Protein AF-A0A2Z6SPM7-F1 (afdb_monomer_lite)

pLDDT: mean 70.56, std 25.6, range [25.58, 98.12]

Radius of gyration: 32.1 Å; chains: 1; bounding box: 62×67×123 Å

Structure (mmCIF, N/CA/C/O backbone):
data_AF-A0A2Z6SPM7-F1
#
_entry.id   AF-A0A2Z6SPM7-F1
#
loop_
_atom_site.group_PDB
_atom_site.id
_atom_site.type_symbol
_atom_site.label_atom_id
_atom_site.label_alt_id
_atom_site.label_comp_id
_atom_site.label_asym_id
_atom_site.label_entity_id
_atom_site.label_seq_id
_atom_site.pdbx_PDB_ins_code
_atom_site.Cartn_x
_atom_site.Cartn_y
_atom_site.Cartn_z
_atom_site.occupancy
_atom_site.B_iso_or_equiv
_atom_site.auth_seq_id
_atom_site.auth_comp_id
_atom_site.auth_asym_id
_atom_site.auth_atom_id
_atom_site.pdbx_PDB_model_num
ATOM 1 N N . MET A 1 1 ? -11.337 9.779 80.481 1.00 37.75 1 MET A N 1
ATOM 2 C CA . MET A 1 1 ? -10.649 10.487 79.390 1.00 37.75 1 MET A CA 1
ATOM 3 C C . MET A 1 1 ? -11.148 9.855 78.108 1.00 37.75 1 MET A C 1
ATOM 5 O O . MET A 1 1 ? -11.095 8.641 77.975 1.00 37.75 1 MET A O 1
ATOM 9 N N . THR A 1 2 ? -11.833 10.681 77.337 1.00 34.69 2 THR A N 1
ATOM 10 C CA . THR A 1 2 ? -12.657 10.417 76.157 1.00 34.69 2 THR A CA 1
ATOM 11 C C . THR A 1 2 ? -11.793 10.013 74.968 1.00 34.69 2 THR A C 1
ATOM 13 O O . THR A 1 2 ? -10.729 10.598 74.823 1.00 34.69 2 THR A O 1
ATOM 16 N N . GLU A 1 3 ? -12.273 9.121 74.099 1.00 29.94 3 GLU A N 1
ATOM 17 C CA . GLU A 1 3 ? -12.371 9.435 72.667 1.00 29.94 3 GLU A CA 1
ATOM 18 C C . GLU A 1 3 ? -13.229 8.431 71.890 1.00 29.94 3 GLU A C 1
ATOM 20 O O . GLU A 1 3 ? -13.396 7.273 72.261 1.00 29.94 3 GLU A O 1
ATOM 25 N N . ILE A 1 4 ? -13.852 8.981 70.856 1.00 33.28 4 ILE A N 1
ATOM 26 C CA . ILE A 1 4 ? -14.963 8.489 70.049 1.00 33.28 4 ILE A CA 1
ATOM 27 C C . ILE A 1 4 ? -14.382 8.047 68.697 1.00 33.28 4 ILE A C 1
ATOM 29 O O . ILE A 1 4 ? -13.530 8.750 68.166 1.00 33.28 4 ILE A O 1
ATOM 33 N N . SER A 1 5 ? -14.888 6.970 68.089 1.00 29.92 5 SER A N 1
ATOM 34 C CA . SER A 1 5 ? -15.037 6.848 66.619 1.00 29.92 5 SER A CA 1
ATOM 35 C C . SER A 1 5 ? -15.914 5.629 66.314 1.00 29.92 5 SER A C 1
ATOM 37 O O . SER A 1 5 ? -15.586 4.527 66.738 1.00 29.92 5 SER A O 1
ATOM 39 N N . LEU A 1 6 ? -17.163 5.773 65.858 1.00 31.30 6 LEU A N 1
ATOM 40 C CA . LEU A 1 6 ? -17.685 6.283 64.572 1.00 31.30 6 LEU A CA 1
ATOM 41 C C . LEU A 1 6 ? -17.438 5.329 63.390 1.00 31.30 6 LEU A C 1
ATOM 43 O O . LEU A 1 6 ? -16.417 5.354 62.718 1.00 31.30 6 LEU A O 1
ATOM 47 N N . THR A 1 7 ? -18.455 4.484 63.211 1.00 32.12 7 THR A N 1
ATOM 48 C CA . THR A 1 7 ? -19.015 3.895 61.986 1.00 32.12 7 THR A CA 1
ATOM 49 C C . THR A 1 7 ? -18.400 4.334 60.651 1.00 32.12 7 THR A C 1
ATOM 51 O O . THR A 1 7 ? -18.526 5.494 60.255 1.00 32.12 7 THR A O 1
ATOM 54 N N . GLY A 1 8 ? -17.849 3.362 59.917 1.00 29.03 8 GLY A N 1
ATOM 55 C CA . GLY A 1 8 ? -17.552 3.468 58.489 1.00 29.03 8 GLY A CA 1
ATOM 56 C C . GLY A 1 8 ? -18.836 3.505 57.657 1.00 29.03 8 GLY A C 1
ATOM 57 O O . GLY A 1 8 ? -19.782 2.760 57.913 1.00 29.03 8 GLY A O 1
ATOM 58 N N . ARG A 1 9 ? -18.844 4.431 56.701 1.00 31.83 9 ARG A N 1
ATOM 59 C CA . ARG A 1 9 ? -19.941 4.887 55.852 1.00 31.83 9 ARG A CA 1
ATOM 60 C C . ARG A 1 9 ? -19.678 4.447 54.409 1.00 31.83 9 ARG A C 1
ATOM 62 O O . ARG A 1 9 ? -18.552 4.570 53.948 1.00 31.83 9 ARG A O 1
ATOM 69 N N . GLU A 1 10 ? -20.741 3.946 53.783 1.00 32.66 10 GLU A N 1
ATOM 70 C CA . GLU A 1 10 ? -21.101 3.920 52.352 1.00 32.66 10 GLU A CA 1
ATOM 71 C C . GLU A 1 10 ? -19.965 3.958 51.313 1.00 32.66 10 GLU A C 1
ATOM 73 O O . GLU A 1 10 ? -19.329 4.982 51.073 1.00 32.66 10 GLU A O 1
ATOM 78 N N . GLU A 1 11 ? -19.804 2.833 50.612 1.00 33.31 11 GLU A N 1
ATOM 79 C CA . GLU A 1 11 ? -19.122 2.751 49.322 1.00 33.31 11 GLU A CA 1
ATOM 80 C C . GLU A 1 11 ? -19.896 3.591 48.292 1.00 33.31 11 GLU A C 1
ATOM 82 O O . GLU A 1 11 ? -21.025 3.269 47.914 1.00 33.31 11 GLU A O 1
ATOM 87 N N . ASN A 1 12 ? -19.295 4.697 47.848 1.00 32.97 12 ASN A N 1
ATOM 88 C CA . ASN A 1 12 ? -19.839 5.526 46.781 1.00 32.97 12 ASN A CA 1
ATOM 89 C C . ASN A 1 12 ? -19.638 4.822 45.435 1.00 32.97 12 ASN A C 1
ATOM 91 O O . ASN A 1 12 ? -18.564 4.831 44.840 1.00 32.97 12 ASN A O 1
ATOM 95 N N . ASN A 1 13 ? -20.724 4.208 44.987 1.00 35.94 13 ASN A N 1
ATOM 96 C CA . ASN A 1 13 ? -20.980 3.739 43.638 1.00 35.94 13 ASN A CA 1
ATOM 97 C C . ASN A 1 13 ? -20.994 4.925 42.653 1.00 35.94 13 ASN A C 1
ATOM 99 O O . ASN A 1 13 ? -21.967 5.679 42.621 1.00 35.94 13 ASN A O 1
ATOM 103 N N . CYS A 1 14 ? -19.968 5.077 41.812 1.00 35.00 14 CYS A N 1
ATOM 104 C CA . CYS A 1 14 ? -20.033 5.950 40.634 1.00 35.00 14 CYS A CA 1
ATOM 105 C C . CYS A 1 14 ? -20.762 5.237 39.484 1.00 35.00 14 CYS A C 1
ATOM 107 O O . CYS A 1 14 ? -20.212 5.038 38.406 1.00 35.00 14 CYS A O 1
ATOM 109 N N . GLN A 1 15 ? -22.015 4.856 39.725 1.00 37.06 15 GLN A N 1
ATOM 110 C CA . GLN A 1 15 ? -22.995 4.666 38.668 1.00 37.06 15 GLN A CA 1
ATOM 111 C C . GLN A 1 15 ? -23.857 5.922 38.684 1.00 37.06 15 GLN A C 1
ATOM 113 O O . GLN A 1 15 ? -24.848 6.001 39.414 1.00 37.06 15 GLN A O 1
ATOM 118 N N . GLU A 1 16 ? -23.453 6.932 37.916 1.00 37.38 16 GLU A N 1
ATOM 119 C CA . GLU A 1 16 ? -24.307 8.087 37.678 1.00 37.38 16 GLU A CA 1
ATOM 120 C C . GLU A 1 16 ? -25.502 7.599 36.853 1.00 37.38 16 GLU A C 1
ATOM 122 O O . GLU A 1 16 ? -25.447 7.325 35.654 1.00 37.38 16 GLU A O 1
ATOM 127 N N . LYS A 1 17 ? -26.575 7.327 37.585 1.00 39.38 17 LYS A N 1
ATOM 128 C CA . LYS A 1 17 ? -27.850 6.848 37.092 1.00 39.38 17 LYS A CA 1
ATOM 129 C C . LYS A 1 17 ? -28.455 7.985 36.274 1.00 39.38 17 LYS A C 1
ATOM 131 O O . LYS A 1 17 ? -28.952 8.953 36.841 1.00 39.38 17 LYS A O 1
ATOM 136 N N . ILE A 1 18 ? -28.399 7.871 34.947 1.00 47.41 18 ILE A N 1
ATOM 137 C CA . ILE A 1 18 ? -29.173 8.723 34.039 1.00 47.41 18 ILE A CA 1
ATOM 138 C C . ILE A 1 18 ? -30.647 8.416 34.310 1.00 47.41 18 ILE A C 1
ATOM 140 O O . ILE A 1 18 ? -31.221 7.458 33.791 1.00 47.41 18 ILE A O 1
ATOM 144 N N . GLU A 1 19 ? -31.244 9.185 35.212 1.00 43.00 19 GLU A N 1
ATOM 145 C CA . GLU A 1 19 ? -32.675 9.159 35.454 1.00 43.00 19 GLU A CA 1
ATOM 146 C C . GLU A 1 19 ? -33.397 9.892 34.313 1.00 43.00 19 GLU A C 1
ATOM 148 O O . GLU A 1 19 ? -33.051 11.010 33.940 1.00 43.00 19 GLU A O 1
ATOM 153 N N . SER A 1 20 ? -34.437 9.227 33.797 1.00 47.78 20 SER A N 1
ATOM 154 C CA . SER A 1 20 ? -35.404 9.634 32.763 1.00 47.78 20 SER A CA 1
ATOM 155 C C . SER A 1 20 ? -35.035 9.377 31.288 1.00 47.78 20 SER A C 1
ATOM 157 O O . SER A 1 20 ? -34.754 10.268 30.493 1.00 47.78 20 SER A O 1
ATOM 159 N N . GLN A 1 21 ? -35.214 8.120 30.872 1.00 53.00 21 GLN A N 1
ATOM 160 C CA . GLN A 1 21 ? -35.414 7.744 29.462 1.00 53.00 21 GLN A CA 1
ATOM 161 C C . GLN A 1 21 ? -36.627 8.464 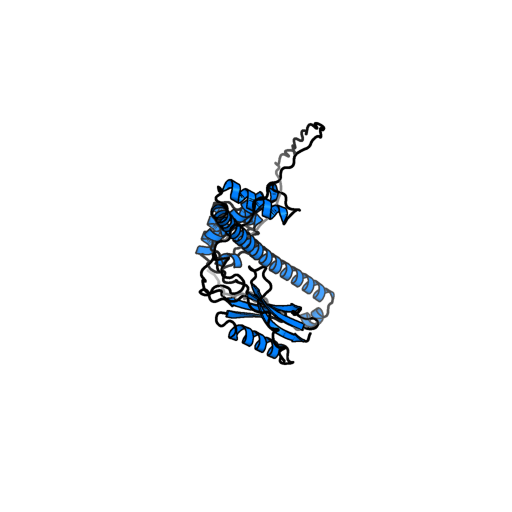28.818 1.00 53.00 21 GLN A C 1
ATOM 163 O O . GLN A 1 21 ? -36.660 8.628 27.602 1.00 53.00 21 GLN A O 1
ATOM 168 N N . ASP A 1 22 ? -37.574 8.955 29.629 1.00 51.28 22 ASP A N 1
ATOM 169 C CA . ASP A 1 22 ? -38.763 9.706 29.188 1.00 51.28 22 ASP A CA 1
ATOM 170 C C . ASP A 1 22 ? -38.451 11.133 28.692 1.00 51.28 22 ASP A C 1
ATOM 172 O O . ASP A 1 22 ? -39.075 11.597 27.741 1.00 51.28 22 ASP A O 1
ATOM 176 N N . GLY A 1 23 ? -37.455 11.827 29.263 1.00 50.59 23 GLY A N 1
ATOM 177 C CA . GLY A 1 23 ? -37.087 13.188 28.832 1.00 50.59 23 GLY A CA 1
ATOM 178 C C . GLY A 1 23 ? -36.276 13.216 27.530 1.00 50.59 23 GLY A C 1
ATOM 179 O O . GLY A 1 23 ? -36.350 14.166 26.749 1.00 50.59 23 GLY A O 1
ATOM 180 N N . LEU A 1 24 ? -35.534 12.138 27.255 1.00 54.50 24 LEU A N 1
ATOM 181 C CA . LEU A 1 24 ? -34.761 11.979 26.022 1.00 54.50 24 LEU A CA 1
ATOM 182 C C . LEU A 1 24 ? -35.662 11.745 24.798 1.00 54.50 24 LEU A C 1
ATOM 184 O O . LEU A 1 24 ? -35.296 12.126 23.687 1.00 54.50 24 LEU A O 1
ATOM 188 N N . ALA A 1 25 ? -36.842 11.148 24.992 1.00 55.00 25 ALA A N 1
ATOM 189 C CA . ALA A 1 25 ? -37.793 10.866 23.921 1.00 55.00 25 ALA A CA 1
ATOM 190 C C . ALA A 1 25 ? -38.443 12.150 23.365 1.00 55.00 25 ALA A C 1
ATOM 192 O O . ALA A 1 25 ? -38.530 12.292 22.143 1.00 55.00 25 ALA A O 1
ATOM 193 N N . GLU A 1 26 ? -38.802 13.118 24.222 1.00 54.09 26 GLU A N 1
ATOM 194 C CA . GLU A 1 26 ? -39.310 14.438 23.793 1.00 54.09 26 GLU A CA 1
ATOM 195 C C . GLU A 1 26 ? -38.226 15.264 23.083 1.00 54.09 26 GLU A C 1
ATOM 197 O O . GLU A 1 26 ? -38.485 15.884 22.048 1.00 54.09 26 GLU A O 1
ATOM 202 N N . LEU A 1 27 ? -36.982 15.201 23.570 1.00 56.38 27 LEU A N 1
ATOM 203 C CA . LEU A 1 27 ? -35.823 15.861 22.960 1.00 56.38 27 LEU A CA 1
ATOM 204 C C . LEU A 1 27 ? -35.375 15.206 21.643 1.00 56.38 27 LEU A C 1
ATOM 206 O O . LEU A 1 27 ? -34.826 15.891 20.781 1.00 56.38 27 LEU A O 1
ATOM 210 N N . SER A 1 28 ? -35.665 13.919 21.428 1.00 58.34 28 SER A N 1
ATOM 211 C CA . SER A 1 28 ? -35.358 13.221 20.170 1.00 58.34 28 SER A CA 1
ATOM 212 C C . SER A 1 28 ? -36.158 13.744 18.969 1.00 58.34 28 SER A C 1
ATOM 214 O O . SER A 1 28 ? -35.761 13.516 17.828 1.00 58.34 28 SER A O 1
ATOM 216 N N . SER A 1 29 ? -37.247 14.488 19.213 1.00 62.69 29 SER A N 1
ATOM 217 C CA . SER A 1 29 ? -38.027 15.189 18.180 1.00 62.69 29 SER A CA 1
ATOM 218 C C . SER A 1 29 ? -37.461 16.567 17.811 1.00 62.69 29 SER A C 1
ATOM 220 O O . SER A 1 29 ? -37.938 17.198 16.871 1.00 62.69 29 SER A O 1
ATOM 222 N N . SER A 1 30 ? -36.447 17.049 18.539 1.00 81.56 30 SER A N 1
ATOM 223 C CA . SER A 1 30 ? -35.812 18.334 18.261 1.00 81.56 30 SER A CA 1
ATOM 224 C C . SER A 1 30 ? -34.931 18.234 17.018 1.00 81.56 30 SER A C 1
ATOM 226 O O . SER A 1 30 ? -33.883 17.584 17.042 1.00 81.56 30 SER A O 1
ATOM 228 N N . ASP A 1 31 ? -35.309 18.953 15.959 1.00 86.50 31 ASP A N 1
ATOM 229 C CA . ASP A 1 31 ? -34.522 19.080 14.723 1.00 86.50 31 ASP A CA 1
ATOM 230 C C . ASP A 1 31 ? -33.065 19.491 15.002 1.00 86.50 31 ASP A C 1
ATOM 232 O O . ASP A 1 31 ? -32.137 19.061 14.315 1.00 86.50 31 ASP A O 1
ATOM 236 N N . VAL A 1 32 ? -32.840 20.298 16.047 1.00 87.75 32 VAL A N 1
ATOM 237 C CA . VAL A 1 32 ? -31.503 20.746 16.461 1.00 87.75 32 VAL A CA 1
ATOM 238 C C . VAL A 1 32 ? -30.681 19.585 17.021 1.00 87.75 32 VAL A C 1
ATOM 240 O O . VAL A 1 32 ? -29.513 19.437 16.656 1.00 87.75 32 VAL A O 1
ATOM 243 N N . LEU A 1 33 ? -31.282 18.745 17.870 1.00 89.69 33 LEU A N 1
ATOM 244 C CA . LEU A 1 33 ? -30.600 17.599 18.474 1.00 89.69 33 LEU A CA 1
ATOM 245 C C . LEU A 1 33 ? -30.350 16.477 17.460 1.00 89.69 33 LEU A C 1
ATOM 247 O O . LEU A 1 33 ? -29.271 15.886 17.446 1.00 89.69 33 LEU A O 1
ATOM 251 N N . GLN A 1 34 ? -31.288 16.244 16.541 1.00 88.81 34 GLN A N 1
ATOM 252 C CA . GLN A 1 34 ? -31.062 15.331 15.419 1.00 88.81 34 GLN A CA 1
ATOM 253 C C . GLN A 1 34 ? -29.942 15.836 14.498 1.00 88.81 34 GLN A C 1
ATOM 255 O O . GLN A 1 34 ? -29.093 15.055 14.063 1.00 88.81 34 GLN A O 1
ATOM 260 N N . ASN A 1 35 ? -29.900 17.144 14.221 1.00 93.12 35 ASN A N 1
ATOM 261 C CA . ASN A 1 35 ? -28.865 17.728 13.377 1.00 93.12 35 ASN A CA 1
ATOM 262 C C . ASN A 1 35 ? -27.468 17.620 14.005 1.00 93.12 35 ASN A C 1
ATOM 264 O O . ASN A 1 35 ? -26.539 17.227 13.303 1.00 93.12 35 ASN A O 1
ATOM 268 N N . ILE A 1 36 ? -27.303 17.926 15.300 1.00 93.81 36 ILE A N 1
ATOM 269 C CA . ILE A 1 36 ? -25.991 17.787 15.956 1.00 93.81 36 ILE A CA 1
ATOM 270 C C . ILE A 1 36 ? -25.553 16.322 16.042 1.00 93.81 36 ILE A C 1
ATOM 272 O O . ILE A 1 36 ? -24.390 16.037 15.767 1.00 93.81 36 ILE A O 1
ATOM 276 N N . ASN A 1 37 ? -26.474 15.389 16.311 1.00 92.25 37 ASN A N 1
ATOM 277 C CA . ASN A 1 37 ? -26.152 13.963 16.318 1.00 92.25 37 ASN A CA 1
ATOM 278 C C . ASN A 1 37 ? -25.668 13.495 14.936 1.00 92.25 37 ASN A C 1
ATOM 280 O O . ASN A 1 37 ? -24.626 12.864 14.816 1.00 92.25 37 ASN A O 1
ATOM 284 N N . ARG A 1 38 ? -26.355 13.903 13.861 1.00 94.94 38 ARG A N 1
ATOM 285 C CA . ARG A 1 38 ? -25.918 13.613 12.486 1.00 94.94 38 ARG A CA 1
ATOM 286 C C . ARG A 1 38 ? -24.535 14.194 12.172 1.00 94.94 38 ARG A C 1
ATOM 288 O O . ARG A 1 38 ? -23.752 13.558 11.475 1.00 94.94 38 ARG A O 1
ATOM 295 N N . LEU A 1 39 ? -24.237 15.407 12.640 1.00 96.31 39 LEU A N 1
ATOM 296 C CA . LEU A 1 39 ? -22.917 16.017 12.443 1.00 96.31 39 LEU A CA 1
ATOM 297 C C . LEU A 1 39 ? -21.819 15.238 13.178 1.00 96.31 39 LEU A C 1
ATOM 299 O O . LEU A 1 39 ? -20.743 15.056 12.612 1.00 96.31 39 LEU A O 1
ATOM 303 N N . TYR A 1 40 ? -22.101 14.755 14.389 1.00 96.25 40 TYR A N 1
ATOM 304 C CA . TYR A 1 40 ? -21.194 13.890 15.140 1.00 96.25 40 TYR A CA 1
ATOM 305 C C . TYR A 1 40 ? -20.944 12.560 14.412 1.00 96.25 40 TYR A C 1
ATOM 307 O O . TYR A 1 40 ? -19.792 12.218 14.157 1.00 96.25 40 TYR A O 1
ATOM 315 N N . GLU A 1 41 ? -21.997 11.876 13.958 1.00 95.44 41 GLU A N 1
ATOM 316 C CA . GLU A 1 41 ? -21.869 10.626 13.190 1.00 95.44 41 GLU A CA 1
ATOM 317 C C . GLU A 1 41 ? -21.057 10.805 11.899 1.00 95.44 41 GLU A C 1
ATOM 319 O O . GLU A 1 41 ? -20.209 9.977 11.555 1.00 95.44 41 GLU A O 1
ATOM 324 N N . ASN A 1 42 ? -21.258 11.923 11.193 1.00 92.88 42 ASN A N 1
ATOM 325 C CA . ASN A 1 42 ? -20.459 12.260 10.016 1.00 92.88 42 ASN A CA 1
ATOM 326 C C . ASN A 1 42 ? -18.974 12.451 10.369 1.00 92.88 42 ASN A C 1
ATOM 328 O O . ASN A 1 42 ? -18.109 12.033 9.598 1.00 92.88 42 ASN A O 1
ATOM 332 N N . ALA A 1 43 ? -18.669 13.063 11.518 1.00 96.81 43 ALA A N 1
ATOM 333 C CA . ALA A 1 43 ? -17.296 13.239 11.985 1.00 96.81 43 ALA A CA 1
ATOM 334 C C . ALA A 1 43 ? -16.637 11.889 12.319 1.00 96.81 43 ALA A C 1
ATOM 336 O O . ALA A 1 43 ? -15.542 11.613 11.828 1.00 96.81 43 ALA A O 1
ATOM 337 N N . CYS A 1 44 ? -17.326 11.013 13.059 1.00 94.19 44 CYS A N 1
ATOM 338 C CA . CYS A 1 44 ? -16.844 9.663 13.371 1.00 94.19 44 CYS A CA 1
ATOM 339 C C . CYS A 1 44 ? -16.664 8.803 12.111 1.00 94.19 44 CYS A C 1
ATOM 341 O O . CYS A 1 44 ? -15.699 8.046 11.984 1.00 94.19 44 CYS A O 1
ATOM 343 N N . THR A 1 45 ? -17.570 8.933 11.140 1.00 92.50 45 THR A N 1
ATOM 344 C CA . THR A 1 45 ? -17.450 8.248 9.847 1.00 92.50 45 THR A CA 1
ATOM 345 C C . THR A 1 45 ? -16.200 8.708 9.101 1.00 92.50 45 THR A C 1
ATOM 347 O O . THR A 1 45 ? -15.404 7.873 8.673 1.00 92.50 45 THR A O 1
ATOM 350 N N . ALA A 1 46 ? -15.978 10.022 9.002 1.00 93.69 46 ALA A N 1
ATOM 351 C CA . ALA A 1 46 ? -14.802 10.581 8.339 1.00 93.69 46 ALA A CA 1
ATOM 352 C C . ALA A 1 46 ? -13.486 10.160 9.020 1.00 93.69 46 ALA A C 1
ATOM 354 O O . ALA A 1 46 ? -12.493 9.892 8.342 1.00 93.69 46 ALA A O 1
ATOM 355 N N . GLU A 1 47 ? -13.468 10.052 10.350 1.00 93.25 47 GLU A N 1
ATOM 356 C CA . GLU A 1 47 ? -12.318 9.537 11.096 1.00 93.25 47 GLU A CA 1
ATOM 357 C C . GLU A 1 47 ? -12.006 8.077 10.732 1.00 93.25 47 GLU A C 1
ATOM 359 O O . GLU A 1 47 ? -10.861 7.740 10.415 1.00 93.25 47 GLU A O 1
ATOM 364 N N . ASN A 1 48 ? -13.026 7.218 10.701 1.00 89.62 48 ASN A N 1
ATOM 365 C CA . ASN A 1 48 ? -12.877 5.818 10.305 1.00 89.62 48 ASN A CA 1
ATOM 366 C C . ASN A 1 48 ? -12.430 5.667 8.844 1.00 89.62 48 ASN A C 1
ATOM 368 O O . ASN A 1 48 ? -11.598 4.813 8.525 1.00 89.62 48 ASN A O 1
ATOM 372 N N . GLU A 1 49 ? -12.953 6.499 7.943 1.00 90.56 49 GLU A N 1
ATOM 373 C CA . GLU A 1 49 ? -12.521 6.536 6.545 1.00 90.56 49 GLU A CA 1
ATOM 374 C C . GLU A 1 49 ? -11.061 6.969 6.417 1.00 90.56 49 GLU A C 1
ATOM 376 O O . GLU A 1 49 ? -10.305 6.346 5.670 1.00 90.56 49 GLU A O 1
ATOM 381 N N . ARG A 1 50 ? -10.628 7.972 7.192 1.00 94.19 50 ARG A N 1
ATOM 382 C CA . ARG A 1 50 ? -9.224 8.394 7.255 1.00 94.19 50 ARG A CA 1
ATOM 383 C C . ARG A 1 50 ? -8.318 7.252 7.721 1.00 94.19 50 ARG A C 1
ATOM 385 O O . ARG A 1 50 ? -7.273 7.033 7.111 1.00 94.19 50 ARG A O 1
ATOM 392 N N . ILE A 1 51 ? -8.708 6.508 8.759 1.00 88.88 51 ILE A N 1
ATOM 393 C CA . ILE A 1 51 ? -7.953 5.339 9.245 1.00 88.88 51 ILE A CA 1
ATOM 394 C C . ILE A 1 51 ? -7.783 4.312 8.119 1.00 88.88 51 ILE A C 1
ATOM 396 O O . ILE A 1 51 ? -6.660 3.928 7.790 1.00 88.88 51 ILE A O 1
ATOM 400 N N . LYS A 1 52 ? -8.885 3.916 7.472 1.00 89.00 52 LYS A N 1
ATOM 401 C CA . LYS A 1 52 ? -8.857 2.957 6.356 1.00 89.00 52 LYS A CA 1
ATOM 402 C C . LYS A 1 52 ? -8.012 3.467 5.187 1.00 89.00 52 LYS A C 1
ATOM 404 O O . LYS A 1 52 ? -7.263 2.695 4.590 1.00 89.00 52 LYS A O 1
ATOM 409 N N . ALA A 1 53 ? -8.097 4.759 4.874 1.00 89.00 53 ALA A N 1
ATOM 410 C CA . ALA A 1 53 ? -7.306 5.385 3.821 1.00 89.00 53 ALA A CA 1
ATOM 411 C C . ALA A 1 53 ? -5.803 5.341 4.132 1.00 89.00 53 ALA A C 1
ATOM 413 O O . ALA A 1 53 ? -5.024 4.972 3.255 1.00 89.00 53 ALA A O 1
ATOM 414 N N . ASN A 1 54 ? -5.396 5.631 5.371 1.00 92.94 54 ASN A N 1
ATOM 415 C CA . ASN A 1 54 ? -4.000 5.522 5.800 1.00 92.94 54 ASN A CA 1
ATOM 416 C C . ASN A 1 54 ? -3.481 4.084 5.661 1.00 92.94 54 ASN A C 1
ATOM 418 O O . ASN A 1 54 ? -2.423 3.857 5.074 1.00 92.94 54 ASN A O 1
ATOM 422 N N . GLN A 1 55 ? -4.246 3.101 6.141 1.00 92.00 55 GLN A N 1
ATOM 423 C CA . GLN A 1 55 ? -3.886 1.682 6.040 1.00 92.00 55 GLN A CA 1
ATOM 424 C C . GLN A 1 55 ? -3.754 1.230 4.581 1.00 92.00 55 GLN A C 1
ATOM 426 O O . GLN A 1 55 ? -2.786 0.557 4.217 1.00 92.00 55 GLN A O 1
ATOM 431 N N . ALA A 1 56 ? -4.698 1.636 3.728 1.00 90.50 56 ALA A N 1
ATOM 432 C CA . ALA A 1 56 ? -4.657 1.356 2.300 1.00 90.50 56 ALA A CA 1
ATOM 433 C C . ALA A 1 56 ? -3.461 2.035 1.616 1.00 90.50 56 ALA A C 1
ATOM 435 O O . ALA A 1 56 ? -2.819 1.417 0.765 1.00 90.50 56 ALA A O 1
ATOM 436 N N . GLU A 1 57 ? -3.134 3.275 1.991 1.00 94.12 57 GLU A N 1
ATOM 437 C CA . GLU A 1 57 ? -1.978 4.005 1.469 1.00 94.12 57 GLU A CA 1
ATOM 438 C C . GLU A 1 57 ? -0.669 3.268 1.798 1.00 94.12 57 GLU A C 1
ATOM 440 O O . GLU A 1 57 ? 0.145 3.027 0.902 1.00 94.12 57 GLU A O 1
ATOM 445 N N . ILE A 1 58 ? -0.488 2.864 3.060 1.00 94.25 58 ILE A N 1
ATOM 446 C CA . ILE A 1 58 ? 0.672 2.091 3.534 1.00 94.25 58 ILE A CA 1
ATOM 447 C C . ILE A 1 58 ? 0.825 0.805 2.716 1.00 94.25 58 ILE A C 1
ATOM 449 O O . ILE A 1 58 ? 1.900 0.534 2.173 1.00 94.25 58 ILE A O 1
ATOM 453 N N . TRP A 1 59 ? -0.270 0.056 2.562 1.00 89.75 59 TRP A N 1
ATOM 454 C CA . TRP A 1 59 ? -0.308 -1.162 1.753 1.00 89.75 59 TRP A CA 1
ATOM 455 C C . TRP A 1 59 ? 0.107 -0.918 0.299 1.00 89.75 59 TRP A C 1
ATOM 457 O O . TRP A 1 59 ? 0.936 -1.650 -0.244 1.00 89.75 59 TRP A O 1
ATOM 467 N N . CYS A 1 60 ? -0.428 0.128 -0.335 1.00 92.44 60 CYS A N 1
ATOM 468 C CA . CYS A 1 60 ? -0.134 0.435 -1.733 1.00 92.44 60 CYS A CA 1
ATOM 469 C C . CYS A 1 60 ? 1.338 0.811 -1.942 1.00 92.44 60 CYS A C 1
ATOM 471 O O . CYS A 1 60 ? 1.953 0.339 -2.898 1.00 92.44 60 CYS A O 1
ATOM 473 N N . TRP A 1 61 ? 1.931 1.620 -1.056 1.00 96.75 61 TRP A N 1
ATOM 474 C CA . TRP A 1 61 ? 3.351 1.976 -1.168 1.00 96.75 61 TRP A CA 1
ATOM 475 C C . TRP A 1 61 ? 4.271 0.778 -0.955 1.00 96.75 61 TRP A C 1
ATOM 477 O O . TRP A 1 61 ? 5.250 0.634 -1.692 1.00 96.75 61 TRP A O 1
ATOM 487 N N . ARG A 1 62 ? 3.934 -0.100 -0.004 1.00 94.88 62 ARG A N 1
ATOM 488 C CA . ARG A 1 62 ? 4.649 -1.360 0.214 1.00 94.88 62 ARG A CA 1
ATOM 489 C C . ARG A 1 62 ? 4.628 -2.233 -1.046 1.00 94.88 62 ARG A C 1
ATOM 491 O O . ARG A 1 62 ? 5.682 -2.633 -1.534 1.00 94.88 62 ARG A O 1
ATOM 498 N N . ASN A 1 63 ? 3.450 -2.491 -1.614 1.00 87.56 63 ASN A N 1
ATOM 499 C CA . ASN A 1 63 ? 3.333 -3.323 -2.817 1.00 87.56 63 ASN A CA 1
ATOM 500 C C . ASN A 1 63 ? 4.017 -2.686 -4.028 1.00 87.56 63 ASN A C 1
ATOM 502 O O . ASN A 1 63 ? 4.693 -3.377 -4.789 1.00 87.56 63 ASN A O 1
ATOM 506 N N . PHE A 1 64 ? 3.910 -1.363 -4.175 1.00 93.69 64 PHE A N 1
ATOM 507 C CA . PHE A 1 64 ? 4.589 -0.633 -5.239 1.00 93.69 64 PHE A CA 1
ATOM 508 C C . PHE A 1 64 ? 6.103 -0.858 -5.216 1.00 93.69 64 PHE A C 1
ATOM 510 O O . PHE A 1 64 ? 6.683 -1.102 -6.271 1.00 93.69 64 PHE A O 1
ATOM 517 N N . ILE A 1 65 ? 6.759 -0.796 -4.050 1.00 95.94 65 ILE A N 1
ATOM 518 C CA . ILE A 1 65 ? 8.220 -0.940 -4.004 1.00 95.94 65 ILE A CA 1
ATOM 519 C C . ILE A 1 65 ? 8.680 -2.373 -4.286 1.00 95.94 65 ILE A C 1
ATOM 521 O O . ILE A 1 65 ? 9.671 -2.555 -4.989 1.00 95.94 65 ILE A O 1
ATOM 525 N N . ILE A 1 66 ? 7.922 -3.374 -3.833 1.00 88.31 66 ILE A N 1
ATOM 526 C CA . ILE A 1 66 ? 8.171 -4.786 -4.156 1.00 88.31 66 ILE A CA 1
ATOM 527 C C . ILE A 1 66 ? 8.033 -5.012 -5.664 1.00 88.31 66 ILE A C 1
ATOM 529 O O . ILE A 1 66 ? 8.932 -5.561 -6.299 1.00 88.31 66 ILE A O 1
ATOM 533 N N . GLY A 1 67 ? 6.927 -4.547 -6.252 1.00 90.19 67 GLY A N 1
ATOM 534 C CA . GLY A 1 67 ? 6.689 -4.649 -7.690 1.00 90.19 67 GLY A CA 1
ATOM 535 C C . GLY A 1 67 ? 7.750 -3.911 -8.507 1.00 90.19 67 GLY A C 1
ATOM 536 O O . GLY A 1 67 ? 8.195 -4.414 -9.538 1.00 90.19 67 GLY A O 1
ATOM 537 N N . LEU A 1 68 ? 8.208 -2.752 -8.025 1.00 92.38 68 LEU A N 1
ATOM 538 C CA . LEU A 1 68 ? 9.275 -1.981 -8.654 1.00 92.38 68 LEU A CA 1
ATOM 539 C C . LEU A 1 68 ? 10.602 -2.747 -8.658 1.00 92.38 68 LEU A C 1
ATOM 541 O O . LEU A 1 68 ? 11.244 -2.813 -9.704 1.00 92.38 68 LEU A O 1
ATOM 545 N N . ASP A 1 69 ? 11.008 -3.316 -7.521 1.00 90.94 69 ASP A N 1
ATOM 546 C CA . ASP A 1 69 ? 12.267 -4.059 -7.407 1.00 90.94 69 ASP A CA 1
ATOM 547 C C . ASP A 1 69 ? 12.234 -5.341 -8.266 1.00 90.94 69 ASP A C 1
ATOM 549 O O . ASP A 1 69 ? 13.151 -5.557 -9.059 1.00 90.94 69 ASP A O 1
ATOM 553 N N . ASN A 1 70 ? 11.123 -6.089 -8.258 1.00 91.12 70 ASN A N 1
ATOM 554 C CA . ASN A 1 70 ? 10.926 -7.238 -9.154 1.00 91.12 70 ASN A CA 1
ATOM 555 C C . ASN A 1 70 ? 10.998 -6.842 -10.638 1.00 91.12 70 ASN A C 1
ATOM 557 O O . ASN A 1 70 ? 11.649 -7.514 -11.438 1.00 91.12 70 ASN A O 1
ATOM 561 N N . SER A 1 71 ? 10.361 -5.727 -11.009 1.00 89.56 71 SER A N 1
ATOM 562 C CA . SER A 1 71 ? 10.387 -5.224 -12.388 1.00 89.56 71 SER A CA 1
ATOM 563 C C . SER A 1 71 ? 11.801 -4.825 -12.814 1.00 89.56 71 SER A C 1
ATOM 565 O O . SER A 1 71 ? 12.189 -5.040 -13.962 1.00 89.56 71 SER A O 1
ATOM 567 N N . ILE A 1 72 ? 12.591 -4.239 -11.904 1.00 89.81 72 ILE A N 1
ATOM 568 C CA . ILE A 1 72 ? 13.993 -3.892 -12.170 1.00 89.81 72 ILE A CA 1
ATOM 569 C C . ILE A 1 72 ? 14.786 -5.156 -12.497 1.00 89.81 72 ILE A C 1
ATOM 571 O O . ILE A 1 72 ? 15.489 -5.167 -13.510 1.00 89.81 72 ILE A O 1
ATOM 575 N N . ASP A 1 73 ? 14.645 -6.206 -11.692 1.00 86.44 73 ASP A N 1
ATOM 576 C CA . ASP A 1 73 ? 15.340 -7.478 -11.903 1.00 86.44 73 ASP A CA 1
ATOM 577 C C . ASP A 1 73 ? 14.907 -8.152 -13.214 1.00 86.44 73 ASP A C 1
ATOM 579 O O . ASP A 1 73 ? 15.746 -8.605 -13.998 1.00 86.44 73 ASP A O 1
ATOM 583 N N . GLU A 1 74 ? 13.608 -8.145 -13.519 1.00 92.56 74 GLU A N 1
ATOM 584 C CA . GLU A 1 74 ? 13.069 -8.693 -14.764 1.00 92.56 74 GLU A CA 1
ATOM 585 C C . GLU A 1 74 ? 13.625 -7.973 -16.001 1.00 92.56 74 GLU A C 1
ATOM 587 O O . GLU A 1 74 ? 14.077 -8.621 -16.949 1.00 92.56 74 GLU A O 1
ATOM 592 N N . ILE A 1 75 ? 13.657 -6.637 -15.986 1.00 89.56 75 ILE A N 1
ATOM 593 C CA . ILE A 1 75 ? 14.228 -5.835 -17.077 1.00 89.56 75 ILE A CA 1
ATOM 594 C C . ILE A 1 75 ? 15.736 -6.060 -17.191 1.00 89.56 75 ILE A C 1
ATOM 596 O O . ILE A 1 75 ? 16.254 -6.159 -18.305 1.00 89.56 75 ILE A O 1
ATOM 600 N N . MET A 1 76 ? 16.457 -6.178 -16.071 1.00 95.19 76 MET A N 1
ATOM 601 C CA . MET A 1 76 ? 17.885 -6.506 -16.095 1.00 95.19 76 MET A CA 1
ATOM 602 C C . MET A 1 76 ? 18.146 -7.827 -16.826 1.00 95.19 76 MET A C 1
ATOM 604 O O . MET A 1 76 ? 19.068 -7.896 -17.641 1.00 95.19 76 MET A O 1
ATOM 608 N N . ILE A 1 77 ? 17.319 -8.848 -16.581 1.00 91.69 77 ILE A N 1
ATOM 609 C CA . ILE A 1 77 ? 17.436 -10.171 -17.206 1.00 91.69 77 ILE A CA 1
ATOM 610 C C . ILE A 1 77 ? 17.027 -10.128 -18.685 1.00 91.69 77 ILE A C 1
ATOM 612 O O . ILE A 1 77 ? 17.798 -10.571 -19.541 1.00 91.69 77 ILE A O 1
ATOM 616 N N . LYS A 1 78 ? 15.837 -9.598 -19.001 1.00 92.00 78 LYS A N 1
ATOM 617 C CA . LYS A 1 78 ? 15.277 -9.600 -20.365 1.00 92.00 78 LYS A CA 1
ATOM 618 C C . LYS A 1 78 ? 16.087 -8.740 -21.328 1.00 92.00 78 LYS A C 1
ATOM 620 O O . LYS A 1 78 ? 16.455 -9.202 -22.406 1.00 92.00 78 LYS A O 1
ATOM 625 N N . GLU A 1 79 ? 16.421 -7.523 -20.910 1.00 92.75 79 GLU A N 1
ATOM 626 C CA . GLU A 1 79 ? 17.119 -6.548 -21.752 1.00 92.75 79 GLU A CA 1
ATOM 627 C C . GLU A 1 79 ? 18.647 -6.667 -21.651 1.00 92.75 79 GLU A C 1
ATOM 629 O O . GLU A 1 79 ? 19.374 -5.987 -22.378 1.00 92.75 79 GLU A O 1
ATOM 634 N N . LYS A 1 80 ? 19.160 -7.524 -20.752 1.00 96.25 80 LYS A N 1
ATOM 635 C CA . LYS A 1 80 ? 20.598 -7.710 -20.484 1.00 96.25 80 LYS A CA 1
ATOM 636 C C . LYS A 1 80 ? 21.304 -6.384 -20.186 1.00 96.25 80 LYS A C 1
ATOM 638 O O . LYS A 1 80 ? 22.383 -6.090 -20.707 1.00 96.25 80 LYS A O 1
ATOM 643 N N . VAL A 1 81 ? 20.678 -5.560 -19.347 1.00 97.44 81 VAL A N 1
ATOM 644 C CA . VAL A 1 81 ? 21.176 -4.234 -18.961 1.00 97.44 81 VAL A CA 1
ATOM 645 C C . VAL A 1 81 ? 21.546 -4.181 -17.482 1.00 97.44 81 VAL A C 1
ATOM 647 O O . VAL A 1 81 ? 21.004 -4.909 -16.658 1.00 97.44 81 VAL A O 1
ATOM 650 N N . GLY A 1 82 ? 22.450 -3.270 -17.118 1.00 96.69 82 GLY A N 1
ATOM 651 C CA . GLY A 1 82 ? 22.771 -3.021 -15.711 1.00 96.69 82 GLY A CA 1
ATOM 652 C C . GLY A 1 82 ? 21.643 -2.301 -14.958 1.00 96.69 82 GLY A C 1
ATOM 653 O O . GLY A 1 82 ? 20.849 -1.566 -15.553 1.00 96.69 82 GLY A O 1
ATOM 654 N N . THR A 1 83 ? 21.642 -2.419 -13.626 1.00 96.69 83 THR A N 1
ATOM 655 C CA . THR A 1 83 ? 20.613 -1.876 -12.713 1.00 96.69 83 THR A CA 1
ATOM 656 C C . THR A 1 83 ? 20.292 -0.402 -12.950 1.00 96.69 83 THR A C 1
ATOM 658 O O . THR A 1 83 ? 19.131 -0.003 -12.923 1.00 96.69 83 THR A O 1
ATOM 661 N N . LYS A 1 84 ? 21.306 0.431 -13.221 1.00 97.69 84 LYS A N 1
ATOM 662 C CA . LYS A 1 84 ? 21.106 1.865 -13.494 1.00 97.69 84 LYS A CA 1
ATOM 663 C C . LYS A 1 84 ? 20.233 2.098 -14.732 1.00 97.69 84 LYS A C 1
ATOM 665 O O . LYS A 1 84 ? 19.384 2.985 -14.713 1.00 97.69 84 LYS A O 1
ATOM 670 N N . LYS A 1 85 ? 20.441 1.312 -15.793 1.00 97.81 85 LYS A N 1
ATOM 671 C CA . LYS A 1 85 ? 19.684 1.425 -17.045 1.00 97.81 85 LYS A CA 1
ATOM 672 C C . LYS A 1 85 ? 18.280 0.837 -16.890 1.00 97.81 85 LYS A C 1
ATOM 674 O O . LYS A 1 85 ? 17.335 1.492 -17.307 1.00 97.81 85 LYS A O 1
ATOM 679 N N . ALA A 1 86 ? 18.137 -0.308 -16.218 1.00 97.94 86 ALA A N 1
ATOM 680 C CA . ALA A 1 86 ? 16.829 -0.892 -15.902 1.00 97.94 86 ALA A CA 1
ATOM 681 C C . ALA A 1 86 ? 15.940 0.073 -15.095 1.00 97.94 86 ALA A C 1
ATOM 683 O O . ALA A 1 86 ? 14.816 0.361 -15.497 1.00 97.94 86 ALA A O 1
ATOM 684 N N . LYS A 1 87 ? 16.482 0.666 -14.020 1.00 97.69 87 LYS A N 1
ATOM 685 C CA . LYS A 1 87 ? 15.793 1.703 -13.232 1.00 97.69 87 LYS A CA 1
ATOM 686 C C . LYS A 1 87 ? 15.362 2.885 -14.096 1.00 97.69 87 LYS A C 1
ATOM 688 O O . LYS A 1 87 ? 14.220 3.312 -14.005 1.00 97.69 87 LYS A O 1
ATOM 693 N N . GLY A 1 88 ? 16.260 3.390 -14.947 1.00 97.56 88 GLY A N 1
ATOM 694 C CA . GLY A 1 88 ? 15.950 4.482 -15.872 1.00 97.56 88 GLY A CA 1
ATOM 695 C C . GLY A 1 88 ? 14.759 4.166 -16.778 1.00 97.56 88 GLY A C 1
ATOM 696 O O . GLY A 1 88 ? 13.824 4.956 -16.826 1.00 97.56 88 GLY A O 1
ATOM 697 N N . LEU A 1 89 ? 14.755 2.985 -17.409 1.00 97.50 89 LEU A N 1
ATOM 698 C CA . LEU A 1 89 ? 13.663 2.541 -18.283 1.00 97.50 89 LEU A CA 1
ATOM 699 C C . LEU A 1 89 ? 12.320 2.488 -17.548 1.00 97.50 89 LEU A C 1
ATOM 701 O O . LEU A 1 89 ? 11.328 3.014 -18.045 1.00 97.50 89 LEU A O 1
ATOM 705 N N . ILE A 1 90 ? 12.290 1.905 -16.349 1.00 97.06 90 ILE A N 1
ATOM 706 C CA . ILE A 1 90 ? 11.054 1.792 -15.565 1.00 97.06 90 ILE A CA 1
ATOM 707 C C . ILE A 1 90 ? 10.580 3.165 -15.085 1.00 97.06 90 ILE A C 1
ATOM 709 O O . ILE A 1 90 ? 9.391 3.466 -15.145 1.00 97.06 90 ILE A O 1
ATOM 713 N N . TYR A 1 91 ? 11.489 4.031 -14.636 1.00 97.88 91 TYR A N 1
ATOM 714 C CA . TYR A 1 91 ? 11.122 5.377 -14.197 1.00 97.88 91 TYR A CA 1
ATOM 715 C C . TYR A 1 91 ? 10.573 6.211 -15.351 1.00 97.88 91 TYR A C 1
ATOM 717 O O . TYR A 1 91 ? 9.571 6.901 -15.174 1.00 97.88 91 TYR A O 1
ATOM 725 N N . ASP A 1 92 ? 11.188 6.125 -16.528 1.00 97.25 92 ASP A N 1
ATOM 726 C CA . ASP A 1 92 ? 10.705 6.808 -17.726 1.00 97.25 92 ASP A CA 1
ATOM 727 C C . ASP A 1 92 ? 9.343 6.251 -18.166 1.00 97.25 92 ASP A C 1
ATOM 729 O O . ASP A 1 92 ? 8.451 7.030 -18.498 1.00 97.25 92 ASP A O 1
ATOM 733 N N . PHE A 1 93 ? 9.130 4.935 -18.059 1.00 96.69 93 PHE A N 1
ATOM 734 C CA . PHE A 1 93 ? 7.831 4.304 -18.300 1.00 96.69 93 PHE A CA 1
ATOM 735 C C . PHE A 1 93 ? 6.747 4.809 -17.334 1.00 96.69 93 PHE A C 1
ATOM 737 O O . PHE A 1 93 ? 5.657 5.177 -17.774 1.00 96.69 93 PHE A O 1
ATOM 744 N N . ILE A 1 94 ? 7.041 4.891 -16.031 1.00 95.75 94 ILE A N 1
ATOM 745 C CA . ILE A 1 94 ? 6.110 5.427 -15.025 1.00 95.75 94 ILE A CA 1
ATOM 746 C C . ILE A 1 94 ? 5.770 6.890 -15.333 1.00 95.75 94 ILE A C 1
ATOM 748 O O . ILE A 1 94 ? 4.599 7.261 -15.298 1.00 95.75 94 ILE A O 1
ATOM 752 N N . LEU A 1 95 ? 6.770 7.721 -15.648 1.00 97.31 95 LEU A N 1
ATOM 753 C CA . LEU A 1 95 ? 6.568 9.141 -15.958 1.00 97.31 95 LEU A CA 1
ATOM 754 C C . LEU A 1 95 ? 5.755 9.342 -17.243 1.00 97.31 95 LEU A C 1
ATOM 756 O O . LEU A 1 95 ? 4.907 10.229 -17.282 1.00 97.31 95 LEU A O 1
ATOM 760 N N . ALA A 1 96 ? 5.957 8.504 -18.262 1.00 96.81 96 ALA A N 1
ATOM 761 C CA . ALA A 1 96 ? 5.186 8.563 -19.503 1.00 96.81 96 ALA A CA 1
ATOM 762 C C . ALA A 1 96 ? 3.682 8.321 -19.275 1.00 96.81 96 ALA A C 1
ATOM 764 O O . ALA A 1 96 ? 2.856 8.958 -19.923 1.00 96.81 96 ALA A O 1
ATOM 765 N N . HIS A 1 97 ? 3.329 7.452 -18.323 1.00 94.94 97 HIS A N 1
ATOM 766 C CA . HIS A 1 97 ? 1.936 7.157 -17.962 1.00 94.94 97 HIS A CA 1
ATOM 767 C C . HIS A 1 97 ? 1.370 8.089 -16.881 1.00 94.94 97 HIS A C 1
ATOM 769 O O . HIS A 1 97 ? 0.180 8.039 -16.588 1.00 94.94 97 HIS A O 1
ATOM 775 N N . ASN A 1 98 ? 2.207 8.938 -16.279 1.00 93.12 98 ASN A N 1
ATOM 776 C CA . ASN A 1 98 ? 1.826 9.869 -15.219 1.00 93.12 98 ASN A CA 1
ATOM 777 C C . ASN A 1 98 ? 2.408 11.259 -15.528 1.00 93.12 98 ASN A C 1
ATOM 779 O O . ASN A 1 98 ? 3.300 11.713 -14.804 1.00 93.12 98 ASN A O 1
ATOM 783 N N . PRO A 1 99 ? 1.932 11.940 -16.591 1.00 91.50 99 PRO A N 1
ATOM 784 C CA . PRO A 1 99 ? 2.580 13.137 -17.136 1.00 91.50 99 PRO A CA 1
ATOM 785 C C . PRO A 1 99 ? 2.640 14.314 -16.150 1.00 91.50 99 PRO A C 1
ATOM 787 O O . PRO A 1 99 ? 3.564 15.125 -16.213 1.00 91.50 99 PRO A O 1
ATOM 790 N N . ASP A 1 100 ? 1.716 14.376 -15.189 1.00 94.88 100 ASP A N 1
ATOM 791 C CA . ASP A 1 100 ? 1.711 15.399 -14.135 1.00 94.88 100 ASP A CA 1
ATOM 792 C C . ASP A 1 100 ? 2.774 15.149 -13.049 1.00 94.88 100 ASP A C 1
ATOM 794 O O . ASP A 1 100 ? 3.111 16.033 -12.254 1.00 94.88 100 ASP A O 1
ATOM 798 N N . THR A 1 101 ? 3.339 13.939 -12.996 1.00 94.69 101 THR A N 1
ATOM 799 C CA . THR A 1 101 ? 4.379 13.582 -12.033 1.00 94.69 101 THR A CA 1
ATOM 800 C C . THR A 1 101 ? 5.744 14.004 -12.556 1.00 94.69 101 THR A C 1
ATOM 802 O O . THR A 1 101 ? 6.233 13.530 -13.575 1.00 94.69 101 THR A O 1
ATOM 805 N N . LYS A 1 102 ? 6.430 14.862 -11.801 1.00 97.06 102 LYS A N 1
ATOM 806 C CA . LYS A 1 102 ? 7.818 15.239 -12.095 1.00 97.06 102 LYS A CA 1
ATOM 807 C C . LYS A 1 102 ? 8.784 14.161 -11.602 1.00 97.06 102 LYS A C 1
ATOM 809 O O . LYS A 1 102 ? 8.571 13.551 -10.554 1.00 97.06 102 LYS A O 1
ATOM 814 N N . ARG A 1 103 ? 9.932 14.014 -12.274 1.00 96.75 103 ARG A N 1
ATOM 815 C CA . ARG A 1 103 ? 10.988 13.052 -11.894 1.00 96.75 103 ARG A CA 1
ATOM 816 C C . ARG A 1 103 ? 11.440 13.184 -10.431 1.00 96.75 103 ARG A C 1
ATOM 818 O O . ARG A 1 103 ? 11.595 12.178 -9.749 1.00 96.75 103 ARG A O 1
ATOM 825 N N . LYS A 1 104 ? 11.598 14.415 -9.924 1.00 97.25 104 LYS A N 1
ATOM 826 C CA . LYS A 1 104 ? 11.933 14.668 -8.507 1.00 97.25 104 LYS A CA 1
ATOM 827 C C . LYS A 1 104 ? 10.878 14.076 -7.563 1.00 97.25 104 LYS A C 1
ATOM 829 O O . LYS A 1 104 ? 11.233 13.419 -6.591 1.00 97.25 104 LYS A O 1
ATOM 834 N N . THR A 1 105 ? 9.601 14.276 -7.876 1.00 97.44 105 THR A N 1
ATOM 835 C CA . THR A 1 105 ? 8.472 13.757 -7.094 1.00 97.44 105 THR A CA 1
ATOM 836 C C . THR A 1 105 ? 8.416 12.233 -7.135 1.00 97.44 105 THR A C 1
ATOM 838 O O . THR A 1 105 ? 8.188 11.611 -6.102 1.00 97.44 105 THR A O 1
ATOM 841 N N . LEU A 1 106 ? 8.689 11.615 -8.290 1.00 97.81 106 LEU A N 1
ATOM 842 C CA . LEU A 1 106 ? 8.796 10.158 -8.396 1.00 97.81 106 LEU A CA 1
ATOM 843 C C . LEU A 1 106 ? 9.885 9.609 -7.464 1.00 97.81 106 LEU A C 1
ATOM 845 O O . LEU A 1 106 ? 9.629 8.677 -6.709 1.00 97.81 106 LEU A O 1
ATOM 849 N N . TYR A 1 107 ? 11.075 10.216 -7.454 1.00 97.31 107 TYR A N 1
ATOM 850 C CA . TYR A 1 107 ? 12.154 9.794 -6.555 1.00 97.31 107 TYR A CA 1
ATOM 851 C C . TYR A 1 107 ? 11.784 9.932 -5.079 1.00 97.31 107 TYR A C 1
ATOM 853 O O . TYR A 1 107 ? 12.062 9.024 -4.299 1.00 97.31 107 TYR A O 1
ATOM 861 N N . GLN A 1 108 ? 11.109 11.019 -4.701 1.00 96.69 108 GLN A N 1
ATOM 862 C CA . GLN A 1 108 ? 10.604 11.197 -3.337 1.00 96.69 108 GLN A CA 1
ATOM 863 C C . GLN A 1 108 ? 9.591 10.106 -2.965 1.00 96.69 108 GLN A C 1
ATOM 865 O O . GLN A 1 108 ? 9.699 9.512 -1.897 1.00 96.69 108 GLN A O 1
ATOM 870 N N . ARG A 1 109 ? 8.654 9.780 -3.865 1.00 97.19 109 ARG A N 1
ATOM 871 C CA . ARG A 1 109 ? 7.666 8.710 -3.652 1.00 97.19 109 ARG A CA 1
ATOM 872 C C . ARG A 1 109 ? 8.314 7.333 -3.525 1.00 97.19 109 ARG A C 1
ATOM 874 O O . ARG A 1 109 ? 7.932 6.585 -2.635 1.00 97.19 109 ARG A O 1
ATOM 881 N N . ILE A 1 110 ? 9.316 7.019 -4.350 1.00 98.06 110 ILE A N 1
ATOM 882 C CA . ILE A 1 110 ? 10.084 5.766 -4.246 1.00 98.06 110 ILE A CA 1
ATOM 883 C C . ILE A 1 110 ? 10.836 5.702 -2.911 1.00 98.06 110 ILE A C 1
ATOM 885 O O . ILE A 1 110 ? 10.821 4.668 -2.252 1.00 98.06 110 ILE A O 1
ATOM 889 N N . SER A 1 111 ? 11.466 6.802 -2.487 1.00 97.25 111 SER A N 1
ATOM 890 C CA . SER A 1 111 ? 12.154 6.870 -1.191 1.00 97.25 111 SER A CA 1
ATOM 891 C C . SER A 1 111 ? 11.189 6.642 -0.025 1.00 97.25 111 SER A C 1
ATOM 893 O O . SER A 1 111 ? 11.482 5.850 0.866 1.00 97.25 111 SER A O 1
ATOM 895 N N . ARG A 1 112 ? 10.019 7.293 -0.054 1.00 97.88 112 ARG A N 1
ATOM 896 C CA . ARG A 1 112 ? 8.950 7.096 0.933 1.00 97.88 112 ARG A CA 1
ATOM 897 C C . ARG A 1 112 ? 8.466 5.648 0.946 1.00 97.88 112 ARG A C 1
ATOM 899 O O . ARG A 1 112 ? 8.354 5.055 2.010 1.00 97.88 112 ARG A O 1
ATOM 906 N N . ALA A 1 113 ? 8.242 5.059 -0.227 1.00 97.94 113 ALA A N 1
ATOM 907 C CA . ALA A 1 113 ? 7.812 3.672 -0.351 1.00 97.94 113 ALA A CA 1
ATOM 908 C C . ALA A 1 113 ? 8.830 2.682 0.238 1.00 97.94 113 ALA A C 1
ATOM 910 O O . ALA A 1 113 ? 8.428 1.740 0.915 1.00 97.94 113 ALA A O 1
ATOM 911 N N . ARG A 1 114 ? 10.141 2.924 0.063 1.00 98.12 114 ARG A N 1
ATOM 912 C CA . ARG A 1 114 ? 11.189 2.125 0.726 1.00 98.12 114 ARG A CA 1
ATOM 913 C C . ARG A 1 114 ? 11.107 2.216 2.248 1.00 98.12 114 ARG A C 1
ATOM 915 O O . ARG A 1 114 ? 11.147 1.182 2.900 1.00 98.12 114 ARG A O 1
ATOM 922 N N . LYS A 1 115 ? 10.918 3.417 2.804 1.00 97.94 115 LYS A N 1
ATOM 923 C CA . LYS A 1 115 ? 10.752 3.605 4.255 1.00 97.94 115 LYS A CA 1
ATOM 924 C C . LYS A 1 115 ? 9.509 2.917 4.808 1.00 97.94 115 LYS A C 1
ATOM 926 O O . LYS A 1 115 ? 9.590 2.255 5.835 1.00 97.94 115 LYS A O 1
ATOM 931 N N . VAL A 1 116 ? 8.388 3.014 4.096 1.00 97.88 116 VAL A N 1
ATOM 932 C CA . VAL A 1 116 ? 7.158 2.297 4.451 1.00 97.88 116 VAL A CA 1
ATOM 933 C C . VAL A 1 116 ? 7.386 0.788 4.442 1.00 97.88 116 VAL A C 1
ATOM 935 O O . VAL A 1 116 ? 7.029 0.119 5.404 1.00 97.88 116 VAL A O 1
ATOM 938 N N . TYR A 1 117 ? 8.019 0.253 3.397 1.00 97.19 117 TYR A N 1
ATOM 939 C CA . TYR A 1 117 ? 8.338 -1.170 3.324 1.00 97.19 117 TYR A CA 1
ATOM 940 C C . TYR A 1 117 ? 9.225 -1.621 4.488 1.00 97.19 117 TYR A C 1
ATOM 942 O O . TYR A 1 117 ? 8.834 -2.527 5.216 1.00 97.19 117 TYR A O 1
ATOM 950 N N . GLU A 1 118 ? 10.349 -0.937 4.728 1.00 96.50 118 GLU A N 1
ATOM 951 C CA . GLU A 1 118 ? 11.255 -1.216 5.853 1.00 96.50 118 GLU A CA 1
ATOM 952 C C . GLU A 1 118 ? 10.517 -1.228 7.198 1.00 96.50 118 GLU A C 1
ATOM 954 O O . GLU A 1 118 ? 10.723 -2.125 8.013 1.00 96.50 118 GLU A O 1
ATOM 959 N N . PHE A 1 119 ? 9.632 -0.256 7.424 1.00 97.00 119 PHE A N 1
ATOM 960 C CA . PHE A 1 119 ? 8.807 -0.194 8.624 1.00 97.00 119 PHE A CA 1
ATOM 961 C C . PHE A 1 119 ? 7.873 -1.405 8.738 1.00 97.00 119 PHE A C 1
ATOM 963 O O . PHE A 1 119 ? 7.880 -2.081 9.764 1.00 97.00 119 PHE A O 1
ATOM 970 N N . THR A 1 120 ? 7.117 -1.724 7.682 1.00 95.25 120 THR A N 1
ATOM 971 C CA . THR A 1 120 ? 6.167 -2.852 7.693 1.00 95.25 120 THR A CA 1
ATOM 972 C C . THR A 1 120 ? 6.842 -4.212 7.865 1.00 95.25 120 THR A C 1
ATOM 974 O O . THR A 1 120 ? 6.250 -5.103 8.465 1.00 95.25 120 THR A O 1
ATOM 977 N N . GLU A 1 121 ? 8.081 -4.371 7.395 1.00 94.06 121 GLU A N 1
ATOM 978 C CA . GLU A 1 121 ? 8.870 -5.587 7.627 1.00 94.06 121 GLU A CA 1
ATOM 979 C C . GLU A 1 121 ? 9.309 -5.709 9.092 1.00 94.06 121 GLU A C 1
ATOM 981 O O . GLU A 1 121 ? 9.341 -6.812 9.631 1.00 94.06 121 GLU A O 1
ATOM 986 N N . LYS A 1 122 ? 9.611 -4.585 9.759 1.00 94.44 122 LYS A N 1
ATOM 987 C CA . LYS A 1 122 ? 9.996 -4.571 11.178 1.00 94.44 122 LYS A CA 1
ATOM 988 C C . LYS A 1 122 ? 8.821 -4.874 12.107 1.00 94.44 122 LYS A C 1
ATOM 990 O O . LYS A 1 122 ? 8.986 -5.641 13.048 1.00 94.44 122 LYS A O 1
ATOM 995 N N . ILE A 1 123 ? 7.655 -4.270 11.867 1.00 93.31 123 ILE A N 1
ATOM 996 C CA . ILE A 1 123 ? 6.481 -4.464 12.739 1.00 93.31 123 ILE A CA 1
ATOM 997 C C . ILE A 1 123 ? 5.682 -5.729 12.397 1.00 93.31 123 ILE A C 1
ATOM 999 O O . ILE A 1 123 ? 4.965 -6.241 13.249 1.00 93.31 123 ILE A O 1
ATOM 1003 N N . GLY A 1 124 ? 5.802 -6.237 11.168 1.00 89.50 124 GLY A N 1
ATOM 1004 C CA . GLY A 1 124 ? 4.963 -7.305 10.631 1.00 89.50 124 GLY A CA 1
ATOM 1005 C C . GLY A 1 124 ? 3.796 -6.765 9.799 1.00 89.50 124 GLY A C 1
ATOM 1006 O O . GLY A 1 124 ? 3.091 -5.829 10.176 1.00 89.50 124 GLY A O 1
ATOM 1007 N N . ILE A 1 125 ? 3.567 -7.377 8.636 1.00 88.25 125 ILE A N 1
ATOM 1008 C CA . ILE A 1 125 ? 2.534 -6.957 7.671 1.00 88.25 125 ILE A CA 1
ATOM 1009 C C . ILE A 1 125 ? 1.129 -7.054 8.279 1.00 88.25 125 ILE A C 1
ATOM 1011 O O . ILE A 1 125 ? 0.273 -6.204 8.030 1.00 88.25 125 ILE A O 1
ATOM 1015 N N . ASP A 1 126 ? 0.890 -8.076 9.103 1.00 85.38 126 ASP A N 1
ATOM 1016 C CA . ASP A 1 126 ? -0.377 -8.298 9.800 1.00 85.38 126 ASP A CA 1
ATOM 1017 C C . ASP A 1 126 ? -0.716 -7.164 10.774 1.00 85.38 126 ASP A C 1
ATOM 1019 O O . ASP A 1 126 ? -1.886 -7.001 11.124 1.00 85.38 126 ASP A O 1
ATOM 1023 N N . LYS A 1 127 ? 0.274 -6.349 11.166 1.00 91.69 127 LYS A N 1
ATOM 1024 C CA . LYS A 1 127 ? 0.086 -5.207 12.063 1.00 91.69 127 LYS A CA 1
ATOM 1025 C C . LYS A 1 127 ? -0.423 -3.949 11.375 1.00 91.69 127 LYS A C 1
ATOM 1027 O O . LYS A 1 127 ? -0.924 -3.061 12.057 1.00 91.69 127 LYS A O 1
ATOM 1032 N N . ILE A 1 128 ? -0.397 -3.872 10.041 1.00 90.00 128 ILE A N 1
ATOM 1033 C CA . ILE A 1 128 ? -0.859 -2.678 9.307 1.00 90.00 128 ILE A CA 1
ATOM 1034 C C . ILE A 1 128 ? -2.321 -2.336 9.645 1.00 90.00 128 ILE A C 1
ATOM 1036 O O . ILE A 1 128 ? -2.661 -1.162 9.770 1.00 90.00 128 ILE A O 1
ATOM 1040 N N . LYS A 1 129 ? -3.176 -3.344 9.875 1.00 90.19 129 LYS A N 1
ATOM 1041 C CA . LYS A 1 129 ? -4.592 -3.148 10.249 1.00 90.19 129 LYS A CA 1
ATOM 1042 C C . LYS A 1 129 ? -4.797 -2.462 11.609 1.00 90.19 129 LYS A C 1
ATOM 1044 O O . LYS A 1 129 ? -5.895 -1.988 11.880 1.00 90.19 129 LYS A O 1
ATOM 1049 N N . TYR A 1 130 ? -3.763 -2.410 12.449 1.00 90.69 130 TYR A N 1
ATOM 1050 C CA . TYR A 1 130 ? -3.785 -1.768 13.767 1.00 90.69 130 TYR A CA 1
ATOM 1051 C C . TYR A 1 130 ? -3.202 -0.346 13.755 1.00 90.69 130 TYR A C 1
ATOM 1053 O O . TYR A 1 130 ? -3.189 0.325 14.786 1.00 90.69 130 TYR A O 1
ATOM 1061 N N . ILE A 1 131 ? -2.741 0.140 12.597 1.00 91.38 131 ILE A N 1
ATOM 1062 C CA . ILE A 1 131 ? -2.251 1.510 12.430 1.00 91.38 131 ILE A CA 1
ATOM 1063 C C . ILE A 1 131 ? -3.445 2.433 12.188 1.00 91.38 131 ILE A C 1
ATOM 1065 O O . ILE A 1 131 ? -4.113 2.330 11.157 1.00 91.38 131 ILE A O 1
ATOM 1069 N N . LYS A 1 132 ? -3.709 3.351 13.122 1.00 90.88 132 LYS A N 1
ATOM 1070 C CA . LYS A 1 132 ? -4.797 4.337 13.005 1.00 90.88 132 LYS A CA 1
ATOM 1071 C C . LYS A 1 132 ? -4.324 5.735 12.621 1.00 90.88 132 LYS A C 1
ATOM 1073 O O . LYS A 1 132 ? -5.020 6.471 11.917 1.00 90.88 132 LYS A O 1
ATOM 1078 N N . THR A 1 133 ? -3.149 6.120 13.085 1.00 89.44 133 THR A N 1
ATOM 1079 C CA . THR A 1 133 ? -2.751 7.531 13.192 1.00 89.44 133 THR A CA 1
ATOM 1080 C C . THR A 1 133 ? -1.698 7.874 12.150 1.00 89.44 133 THR A C 1
ATOM 1082 O O . THR A 1 133 ? -1.820 8.864 11.429 1.00 89.44 133 THR A O 1
ATOM 1085 N N . TYR A 1 134 ? -0.756 6.963 11.933 1.00 93.50 134 TYR A N 1
ATOM 1086 C CA . TYR A 1 134 ? 0.301 7.132 10.951 1.00 93.50 134 TYR A CA 1
ATOM 1087 C C . TYR A 1 134 ? -0.195 7.062 9.503 1.00 93.50 134 TYR A C 1
ATOM 1089 O O . TYR A 1 134 ? -0.843 6.104 9.081 1.00 93.50 134 TYR A O 1
ATOM 1097 N N . SER A 1 135 ? 0.177 8.075 8.720 1.00 94.44 135 SER A N 1
ATOM 1098 C CA . SER A 1 135 ? 0.140 8.037 7.253 1.00 94.44 135 SER A CA 1
ATOM 1099 C C . SER A 1 135 ? 1.454 7.483 6.688 1.00 94.44 135 SER A C 1
ATOM 1101 O O . SER A 1 135 ? 2.458 7.384 7.400 1.00 94.44 135 SER A O 1
ATOM 1103 N N . ALA A 1 136 ? 1.508 7.209 5.381 1.00 95.12 136 ALA A N 1
ATOM 1104 C CA . ALA A 1 136 ? 2.765 6.819 4.735 1.00 95.12 136 ALA A CA 1
ATOM 1105 C C . ALA A 1 136 ? 3.843 7.920 4.795 1.00 95.12 136 ALA A C 1
ATOM 1107 O O . ALA A 1 136 ? 5.036 7.619 4.761 1.00 95.12 136 ALA A O 1
ATOM 1108 N N . ASN A 1 137 ? 3.436 9.194 4.866 1.00 95.00 137 ASN A N 1
ATOM 1109 C CA . ASN A 1 137 ? 4.363 10.309 5.070 1.00 95.00 137 ASN A CA 1
ATOM 1110 C C . ASN A 1 137 ? 4.945 10.281 6.479 1.00 95.00 137 ASN A C 1
ATOM 1112 O O . ASN A 1 137 ? 6.162 10.287 6.622 1.00 95.00 137 ASN A O 1
ATOM 1116 N N . SER A 1 138 ? 4.077 10.171 7.486 1.00 95.62 138 SER A N 1
ATOM 1117 C CA . SER A 1 138 ? 4.471 10.131 8.896 1.00 95.62 138 SER A CA 1
ATOM 1118 C C . SER A 1 138 ? 5.439 8.977 9.162 1.00 95.62 138 SER A C 1
ATOM 1120 O O . SER A 1 138 ? 6.473 9.174 9.786 1.00 95.62 138 SER A O 1
ATOM 1122 N N . ILE A 1 139 ? 5.171 7.791 8.601 1.00 96.44 139 ILE A N 1
ATOM 1123 C CA . ILE A 1 139 ? 6.070 6.629 8.714 1.00 96.44 139 ILE A CA 1
ATOM 1124 C C . ILE A 1 139 ? 7.448 6.915 8.121 1.00 96.44 139 ILE A C 1
ATOM 1126 O O . ILE A 1 139 ? 8.461 6.517 8.687 1.00 96.44 139 ILE A O 1
ATOM 1130 N N . ALA A 1 140 ? 7.510 7.595 6.976 1.00 95.31 140 ALA A N 1
ATOM 1131 C CA . ALA A 1 140 ? 8.783 7.892 6.329 1.00 95.31 140 ALA A CA 1
ATOM 1132 C C . ALA A 1 140 ? 9.629 8.933 7.076 1.00 95.31 140 ALA A C 1
ATOM 1134 O O . ALA A 1 140 ? 10.823 9.043 6.794 1.00 95.31 140 ALA A O 1
ATOM 1135 N N . GLU A 1 141 ? 9.022 9.667 8.007 1.00 96.50 141 GLU A N 1
ATOM 1136 C CA . GLU A 1 141 ? 9.678 10.642 8.879 1.00 96.50 141 GLU A CA 1
ATOM 1137 C C . GLU A 1 141 ? 10.097 10.046 10.232 1.00 96.50 141 GLU A C 1
ATOM 1139 O O . GLU A 1 141 ? 10.863 10.680 10.958 1.00 96.50 141 GLU A O 1
ATOM 1144 N N . LEU A 1 142 ? 9.661 8.823 10.559 1.00 94.75 142 LEU A N 1
ATOM 1145 C CA . LEU A 1 142 ? 10.049 8.150 11.796 1.00 94.75 142 LEU A CA 1
ATOM 1146 C C . LEU A 1 142 ? 11.559 7.892 11.856 1.00 94.75 142 LEU A C 1
ATOM 1148 O O . LEU A 1 142 ? 12.179 7.378 10.919 1.00 94.75 142 LEU A O 1
ATOM 1152 N N . SER A 1 143 ? 12.138 8.195 13.014 1.00 94.25 143 SER A N 1
ATOM 1153 C CA . SER A 1 143 ? 13.499 7.792 13.367 1.00 94.25 143 SER A CA 1
ATOM 1154 C C . SER A 1 143 ? 13.570 6.310 13.744 1.00 94.25 143 SER A C 1
ATOM 1156 O O . SER A 1 143 ? 12.577 5.702 14.144 1.00 94.25 143 SER A O 1
ATOM 1158 N N . ASP A 1 144 ? 14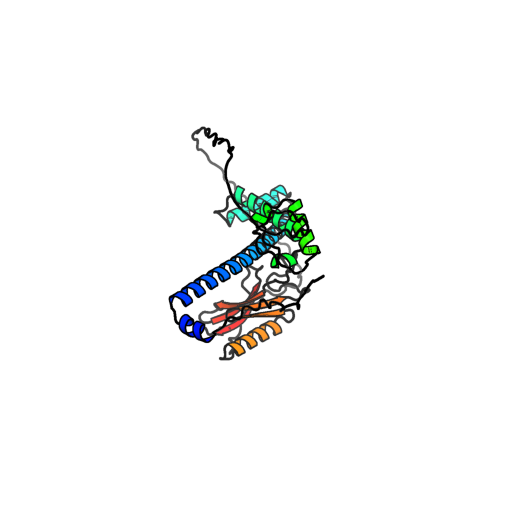.765 5.719 13.671 1.00 93.62 144 ASP A N 1
ATOM 1159 C CA . ASP A 1 144 ? 14.956 4.305 14.017 1.00 93.62 144 ASP A CA 1
ATOM 1160 C C . ASP A 1 144 ? 14.565 3.984 15.469 1.00 93.62 144 ASP A C 1
ATOM 1162 O O . ASP A 1 144 ? 14.030 2.905 15.722 1.00 93.62 144 ASP A O 1
ATOM 1166 N N . SER A 1 145 ? 14.771 4.915 16.409 1.00 94.19 145 SER A N 1
ATOM 1167 C CA . SER A 1 145 ? 14.353 4.742 17.805 1.00 94.19 145 SER A CA 1
ATOM 1168 C C . SER A 1 145 ? 12.833 4.724 17.950 1.00 94.19 145 SER A C 1
ATOM 1170 O O . SER A 1 145 ? 12.311 3.852 18.634 1.00 94.19 145 SER A O 1
ATOM 1172 N N . GLN A 1 146 ? 12.113 5.622 17.267 1.00 94.81 146 GLN A N 1
ATOM 1173 C CA . GLN A 1 146 ? 10.644 5.623 17.269 1.00 94.81 146 GLN A CA 1
ATOM 1174 C C . GLN A 1 146 ? 10.084 4.339 16.651 1.00 94.81 146 GLN A C 1
ATOM 1176 O O . GLN A 1 146 ? 9.144 3.755 17.185 1.00 94.81 146 GLN A O 1
ATOM 1181 N N . ILE A 1 147 ? 10.687 3.863 15.557 1.00 94.25 147 ILE A N 1
ATOM 1182 C CA . ILE A 1 147 ? 10.306 2.584 14.950 1.00 94.25 147 ILE A CA 1
ATOM 1183 C C . ILE A 1 147 ? 10.508 1.441 15.948 1.00 94.25 147 ILE A C 1
ATOM 1185 O O . ILE A 1 147 ? 9.632 0.589 16.064 1.00 94.25 147 ILE A O 1
ATOM 1189 N N . GLN A 1 148 ? 11.624 1.424 16.684 1.00 92.56 148 GLN A N 1
ATOM 1190 C CA . GLN A 1 148 ? 11.869 0.386 17.684 1.00 92.56 148 GLN A CA 1
ATOM 1191 C C . GLN A 1 148 ? 10.829 0.422 18.809 1.00 92.56 148 GLN A C 1
ATOM 1193 O O . GLN A 1 148 ? 10.292 -0.625 19.152 1.00 92.56 148 GLN A O 1
ATOM 1198 N N . THR A 1 149 ? 10.456 1.606 19.300 1.00 94.06 149 THR A N 1
ATOM 1199 C CA . THR A 1 149 ? 9.376 1.750 20.289 1.00 94.06 149 THR A CA 1
ATOM 1200 C C . THR A 1 149 ? 8.061 1.142 19.792 1.00 94.06 149 THR A C 1
ATOM 1202 O O . THR A 1 149 ? 7.376 0.444 20.537 1.00 94.06 149 THR A O 1
ATOM 1205 N N . ILE A 1 150 ? 7.716 1.353 18.517 1.00 93.50 150 ILE A N 1
ATOM 1206 C CA . ILE A 1 150 ? 6.512 0.771 17.903 1.00 93.50 150 ILE A CA 1
ATOM 1207 C C . ILE A 1 150 ? 6.626 -0.761 17.799 1.00 93.50 150 ILE A C 1
ATOM 1209 O O . ILE A 1 150 ? 5.659 -1.476 18.062 1.00 93.50 150 ILE A O 1
ATOM 1213 N N . VAL A 1 151 ? 7.800 -1.282 17.435 1.00 92.75 151 VAL A N 1
ATOM 1214 C CA . VAL A 1 151 ? 8.059 -2.732 17.378 1.00 92.75 151 VAL A CA 1
ATOM 1215 C C . VAL A 1 151 ? 7.919 -3.369 18.763 1.00 92.75 151 VAL A C 1
ATOM 1217 O O . VAL A 1 151 ? 7.260 -4.403 18.907 1.00 92.75 151 VAL A O 1
ATOM 1220 N N . ASP A 1 152 ? 8.488 -2.743 19.791 1.00 93.62 152 ASP A N 1
ATOM 1221 C CA . ASP A 1 152 ? 8.415 -3.221 21.172 1.00 93.62 152 ASP A CA 1
ATOM 1222 C C . ASP A 1 152 ? 6.965 -3.198 21.681 1.00 93.62 152 ASP A C 1
ATOM 1224 O O . ASP A 1 152 ? 6.513 -4.143 22.335 1.00 93.62 152 ASP A O 1
ATOM 1228 N N . TYR A 1 153 ? 6.191 -2.172 21.308 1.00 92.56 153 TYR A N 1
ATOM 1229 C CA . TYR A 1 153 ? 4.764 -2.093 21.615 1.00 92.56 153 TYR A CA 1
ATOM 1230 C C . TYR A 1 153 ? 3.985 -3.286 21.048 1.00 92.56 153 TYR A C 1
ATOM 1232 O O . TYR A 1 153 ? 3.280 -3.962 21.801 1.00 92.56 153 TYR A O 1
ATOM 1240 N N . PHE A 1 154 ? 4.137 -3.584 19.752 1.00 91.62 154 PHE A N 1
ATOM 1241 C CA . PHE A 1 154 ? 3.456 -4.720 19.118 1.00 91.62 154 PHE A CA 1
ATOM 1242 C C . PHE A 1 154 ? 3.947 -6.076 19.632 1.00 91.62 154 PHE A C 1
ATOM 1244 O O . PHE A 1 154 ? 3.196 -7.049 19.607 1.00 91.62 154 PHE A O 1
ATOM 1251 N N . SER A 1 155 ? 5.184 -6.150 20.122 1.00 89.88 155 SER A N 1
ATOM 1252 C CA . SER A 1 155 ? 5.717 -7.366 20.744 1.00 89.88 155 SER A CA 1
ATOM 1253 C C . SER A 1 155 ? 5.025 -7.666 22.076 1.00 89.88 155 SER A C 1
ATOM 1255 O O . SER A 1 155 ? 4.702 -8.819 22.358 1.00 89.88 155 SER A O 1
ATOM 1257 N N . ASN A 1 156 ? 4.742 -6.629 22.868 1.00 88.38 156 ASN A N 1
ATOM 1258 C CA . ASN A 1 156 ? 4.034 -6.756 24.144 1.00 88.38 156 ASN A CA 1
ATOM 1259 C C . ASN A 1 156 ? 2.507 -6.831 23.972 1.00 88.38 156 ASN A C 1
ATOM 1261 O O . ASN A 1 156 ? 1.824 -7.433 24.798 1.00 88.38 156 ASN A O 1
ATOM 1265 N N . ASN A 1 157 ? 1.971 -6.254 22.892 1.00 85.94 157 ASN A N 1
ATOM 1266 C CA . ASN A 1 157 ? 0.537 -6.145 22.631 1.00 85.94 157 ASN A CA 1
ATOM 1267 C C . ASN A 1 157 ? 0.215 -6.535 21.168 1.00 85.94 157 ASN A C 1
ATOM 1269 O O . ASN A 1 157 ? 0.044 -5.683 20.296 1.00 85.94 157 ASN A O 1
ATOM 1273 N N . PRO A 1 158 ? 0.133 -7.839 20.848 1.00 77.75 158 PRO A N 1
ATOM 1274 C CA . PRO A 1 158 ? 0.183 -8.314 19.462 1.00 77.75 158 PRO A CA 1
ATOM 1275 C C . PRO A 1 158 ? -1.040 -7.976 18.602 1.00 77.75 158 PRO A C 1
ATOM 1277 O O . PRO A 1 158 ? -0.933 -8.014 17.377 1.00 77.75 158 PRO A O 1
ATOM 1280 N N . ASN A 1 159 ? -2.194 -7.681 19.202 1.00 81.75 159 ASN A N 1
ATOM 1281 C CA . ASN A 1 159 ? -3.457 -7.451 18.488 1.00 81.75 159 ASN A CA 1
ATOM 1282 C C . ASN A 1 159 ? -4.164 -6.169 18.944 1.00 81.75 159 ASN A C 1
ATOM 1284 O O . ASN A 1 159 ? -5.393 -6.100 18.909 1.00 81.75 159 ASN A O 1
ATOM 1288 N N . THR A 1 160 ? -3.401 -5.187 19.419 1.00 81.31 160 THR A N 1
ATOM 1289 C CA . THR A 1 160 ? -3.941 -3.913 19.893 1.00 81.31 160 THR A CA 1
ATOM 1290 C C . THR A 1 160 ? -3.610 -2.792 18.926 1.00 81.31 160 THR A C 1
ATOM 1292 O O . THR A 1 160 ? -2.634 -2.839 18.178 1.00 81.31 160 THR A O 1
ATOM 1295 N N . GLU A 1 161 ? -4.469 -1.783 18.930 1.00 83.88 161 GLU A N 1
ATOM 1296 C CA . GLU A 1 161 ? -4.288 -0.572 18.145 1.00 83.88 161 GLU A CA 1
ATOM 1297 C C . GLU A 1 161 ? -3.104 0.228 18.678 1.00 83.88 161 GLU A C 1
ATOM 1299 O O . GLU A 1 161 ? -2.920 0.333 19.889 1.00 83.88 161 GLU A O 1
ATOM 1304 N N . LEU A 1 162 ? -2.308 0.797 17.774 1.00 81.44 162 LEU A N 1
ATOM 1305 C CA . LEU A 1 162 ? -1.204 1.662 18.172 1.00 81.44 162 LEU A CA 1
ATOM 1306 C C . LEU A 1 162 ? -1.781 2.960 18.777 1.00 81.44 162 LEU A C 1
ATOM 1308 O O . LEU A 1 162 ? -2.642 3.570 18.133 1.00 81.44 162 LEU A O 1
ATOM 1312 N N . PRO A 1 163 ? -1.357 3.374 19.987 1.00 73.69 163 PRO A N 1
ATOM 1313 C CA . PRO A 1 163 ? -1.865 4.589 20.615 1.00 73.69 163 PRO A CA 1
ATOM 1314 C C . PRO A 1 163 ? -1.489 5.826 19.791 1.00 73.69 163 PRO A C 1
ATOM 1316 O O . PRO A 1 163 ? -0.439 5.849 19.149 1.00 73.69 163 PRO A O 1
ATOM 1319 N N . ASP A 1 164 ? -2.362 6.836 19.803 1.00 62.00 164 ASP A N 1
ATOM 1320 C CA . ASP A 1 164 ? -2.137 8.098 19.097 1.00 62.00 164 ASP A CA 1
ATOM 1321 C C . ASP A 1 164 ? -1.038 8.905 19.793 1.00 62.00 164 ASP A C 1
ATOM 1323 O O . ASP A 1 164 ? -1.092 9.158 20.996 1.00 62.00 164 ASP A O 1
ATOM 1327 N N . ASP A 1 165 ? -0.025 9.296 19.030 1.00 59.91 165 ASP A N 1
ATOM 1328 C CA . ASP A 1 165 ? 1.186 9.992 19.465 1.00 59.91 165 ASP A CA 1
ATOM 1329 C C . ASP A 1 165 ? 0.947 11.484 19.784 1.00 59.91 165 ASP A C 1
ATOM 1331 O O . ASP A 1 165 ? 1.742 12.363 19.452 1.00 59.91 165 ASP A O 1
ATOM 1335 N N . GLN A 1 166 ? -0.132 11.780 20.513 1.00 48.19 166 GLN A N 1
ATOM 1336 C CA . GLN A 1 166 ? -0.345 13.078 21.165 1.00 48.19 166 GLN A CA 1
ATOM 1337 C C . GLN A 1 166 ? 0.458 13.238 22.463 1.00 48.19 166 GLN A C 1
ATOM 1339 O O . GLN A 1 166 ? 0.483 14.330 23.024 1.00 48.19 166 GLN A O 1
ATOM 1344 N N . GLU A 1 167 ? 1.165 12.209 22.930 1.00 38.66 167 GLU A N 1
ATOM 1345 C CA . GLU A 1 167 ? 1.991 12.330 24.126 1.00 38.66 167 GLU A CA 1
ATOM 1346 C C . GLU A 1 167 ? 3.422 11.884 23.843 1.00 38.66 167 GLU A C 1
ATOM 1348 O O . GLU A 1 167 ? 3.860 10.772 24.123 1.00 38.66 167 GLU A O 1
ATOM 1353 N N . GLY A 1 168 ? 4.196 12.832 23.317 1.00 39.19 168 GLY A N 1
ATOM 1354 C CA . GLY A 1 168 ? 5.612 12.921 23.638 1.00 39.19 168 GLY A CA 1
ATOM 1355 C C . GLY A 1 168 ? 5.786 13.207 25.130 1.00 39.19 168 GLY A C 1
ATOM 1356 O O . GLY A 1 168 ? 6.271 14.270 25.495 1.00 39.19 168 GLY A O 1
ATOM 1357 N N . SER A 1 169 ? 5.384 12.276 25.991 1.00 36.06 169 SER A N 1
ATOM 1358 C CA . SER A 1 169 ? 5.867 12.196 27.357 1.00 36.06 169 SER A CA 1
ATOM 1359 C C . SER A 1 169 ? 6.319 10.772 27.599 1.00 36.06 169 SER A C 1
ATOM 1361 O O . SER A 1 169 ? 5.575 9.802 27.505 1.00 36.06 169 SER A O 1
ATOM 1363 N N . ILE A 1 170 ? 7.618 10.706 27.829 1.00 36.75 170 ILE A N 1
ATOM 1364 C CA . ILE A 1 170 ? 8.362 9.653 28.486 1.00 36.75 170 ILE A CA 1
ATOM 1365 C C . ILE A 1 170 ? 7.454 8.847 29.421 1.00 36.75 170 ILE A C 1
ATOM 1367 O O . ILE A 1 170 ? 6.796 9.397 30.301 1.00 36.75 170 ILE A O 1
ATOM 1371 N N . ILE A 1 171 ? 7.476 7.531 29.219 1.00 45.00 171 ILE A N 1
ATOM 1372 C CA . ILE A 1 171 ? 7.104 6.544 30.223 1.00 45.00 171 ILE A CA 1
ATOM 1373 C C . ILE A 1 171 ? 7.908 6.889 31.478 1.00 45.00 171 ILE A C 1
ATOM 1375 O O . ILE A 1 171 ? 9.099 6.595 31.540 1.00 45.00 171 ILE A O 1
ATOM 1379 N N . ASP A 1 172 ? 7.272 7.521 32.454 1.00 31.41 172 ASP A N 1
ATOM 1380 C CA . ASP A 1 172 ? 7.762 7.546 33.819 1.00 31.41 172 ASP A CA 1
ATOM 1381 C C . ASP A 1 172 ? 6.598 7.151 34.724 1.00 31.41 172 ASP A C 1
ATOM 1383 O O . ASP A 1 172 ? 5.623 7.875 34.890 1.00 31.41 172 ASP A O 1
ATOM 1387 N N . SER A 1 173 ? 6.694 5.895 35.152 1.00 41.31 173 SER A N 1
ATOM 1388 C CA . SER A 1 173 ? 6.281 5.308 36.424 1.00 41.31 173 SER A CA 1
ATOM 1389 C C . SER A 1 173 ? 5.210 6.032 37.248 1.00 41.31 173 SER A C 1
ATOM 1391 O O . SER A 1 173 ? 5.337 7.201 37.598 1.00 41.31 173 SER A O 1
ATOM 1393 N N . GLU A 1 174 ? 4.216 5.244 37.661 1.00 44.41 174 GLU A N 1
ATOM 1394 C CA . GLU A 1 174 ? 3.191 5.561 38.656 1.00 44.41 174 GLU A CA 1
ATOM 1395 C C . GLU A 1 174 ? 3.665 6.522 39.760 1.00 44.41 174 GLU A C 1
ATOM 1397 O O . GLU A 1 174 ? 4.599 6.238 40.514 1.00 44.41 174 GLU A O 1
ATOM 1402 N N . GLY A 1 175 ? 2.959 7.645 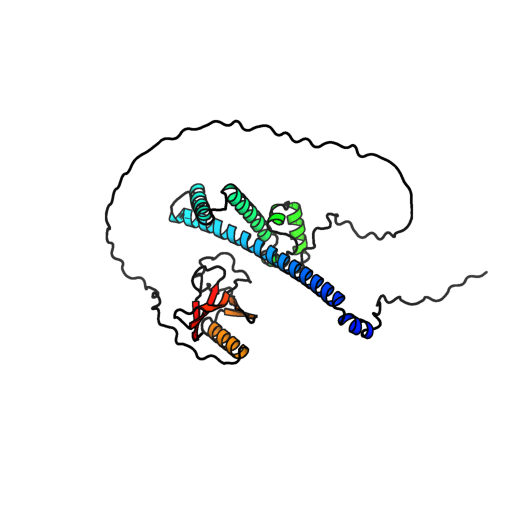39.880 1.00 31.09 175 GLY A N 1
ATOM 1403 C CA . GLY A 1 175 ? 3.100 8.598 40.969 1.00 31.09 175 GLY A CA 1
ATOM 1404 C C . GLY A 1 175 ? 1.804 9.380 41.154 1.00 31.09 175 GLY A C 1
ATOM 1405 O O . GLY A 1 175 ? 1.598 10.410 40.520 1.00 31.09 175 GLY A O 1
ATOM 1406 N N . GLU A 1 176 ? 0.924 8.887 42.028 1.00 37.06 176 GLU A N 1
ATOM 1407 C CA . GLU A 1 176 ? -0.121 9.700 42.657 1.00 37.06 176 GLU A CA 1
ATOM 1408 C C . GLU A 1 176 ? 0.509 10.928 43.323 1.00 37.06 176 GLU A C 1
ATOM 1410 O O . GLU A 1 176 ? 1.239 10.735 44.288 1.00 37.06 176 GLU A O 1
ATOM 1415 N N . ILE A 1 177 ? 0.169 12.154 42.904 1.00 32.72 177 ILE A N 1
ATOM 1416 C CA . ILE A 1 177 ? 0.058 13.337 43.788 1.00 32.72 177 ILE A CA 1
ATOM 1417 C C . ILE A 1 177 ? -0.973 14.297 43.155 1.00 32.72 177 ILE A C 1
ATOM 1419 O O . ILE A 1 177 ? -0.705 14.945 42.150 1.00 32.72 177 ILE A O 1
ATOM 1423 N N . SER A 1 178 ? -2.242 14.219 43.569 1.00 32.47 178 SER A N 1
ATOM 1424 C CA . SER A 1 178 ? -2.920 15.171 44.472 1.00 32.47 178 SER A CA 1
ATOM 1425 C C . SER A 1 178 ? -2.816 16.642 44.048 1.00 32.47 178 SER A C 1
ATOM 1427 O O . SER A 1 178 ? -1.795 17.291 44.263 1.00 32.47 178 SER A O 1
ATOM 1429 N N . GLY A 1 179 ? -3.920 17.194 43.535 1.00 29.72 179 GLY A N 1
ATOM 1430 C CA . GLY A 1 179 ? -4.104 18.639 43.409 1.00 29.72 179 GLY A CA 1
ATOM 1431 C C . GLY A 1 179 ? -4.340 19.301 44.767 1.00 29.72 179 GLY A C 1
ATOM 1432 O O . GLY A 1 179 ? -4.954 18.702 45.646 1.00 29.72 179 GLY A O 1
ATOM 1433 N N . ASP A 1 180 ? -3.823 20.515 44.949 1.00 32.12 180 ASP A N 1
ATOM 1434 C CA . ASP A 1 180 ? -4.611 21.753 45.058 1.00 32.12 180 ASP A CA 1
ATOM 1435 C C . ASP A 1 180 ? -3.691 22.948 45.432 1.00 32.12 180 ASP A C 1
ATOM 1437 O O . ASP A 1 180 ? -2.677 22.785 46.107 1.00 32.12 180 ASP A O 1
ATOM 1441 N N . GLN A 1 181 ? -4.141 24.144 45.035 1.00 36.66 181 GLN A N 1
ATOM 1442 C CA . GLN A 1 181 ? -3.867 25.488 45.583 1.00 36.66 181 GLN A CA 1
ATOM 1443 C C . GLN A 1 181 ? -2.854 26.465 44.927 1.00 36.66 181 GLN A C 1
ATOM 1445 O O . GLN A 1 181 ? -1.646 26.422 45.128 1.00 36.66 181 GLN A O 1
ATOM 1450 N N . THR A 1 182 ? -3.475 27.441 44.236 1.00 29.72 182 THR A N 1
ATOM 1451 C CA . THR A 1 182 ? -3.418 28.919 44.403 1.00 29.72 182 THR A CA 1
ATOM 1452 C C . THR A 1 182 ? -2.167 29.761 44.081 1.00 29.72 182 THR A C 1
ATOM 1454 O O . THR A 1 182 ? -1.159 29.710 44.773 1.00 29.72 182 THR A O 1
ATOM 1457 N N . ASP A 1 183 ? -2.404 30.678 43.129 1.00 33.53 183 ASP A N 1
ATOM 1458 C CA . ASP A 1 183 ? -2.107 32.124 43.062 1.00 33.53 183 ASP A CA 1
ATOM 1459 C C . ASP A 1 183 ? -0.680 32.729 43.008 1.00 33.53 183 ASP A C 1
ATOM 1461 O O . ASP A 1 183 ? 0.161 32.563 43.883 1.00 33.53 183 ASP A O 1
ATOM 1465 N N . ALA A 1 184 ? -0.581 33.651 42.029 1.00 28.47 184 ALA A N 1
ATOM 1466 C CA . ALA A 1 184 ? 0.176 34.915 41.967 1.00 28.47 184 ALA A CA 1
ATOM 1467 C C . ALA A 1 184 ? 1.600 34.969 41.347 1.00 28.47 184 ALA A C 1
ATOM 1469 O O . ALA A 1 184 ? 2.606 34.713 41.992 1.00 28.47 184 ALA A O 1
ATOM 1470 N N . LEU A 1 185 ? 1.605 35.478 40.099 1.00 32.91 185 LEU A N 1
ATOM 1471 C CA . LEU A 1 185 ? 2.415 36.560 39.490 1.00 32.91 185 LEU A CA 1
ATOM 1472 C C . LEU A 1 185 ? 3.965 36.572 39.515 1.00 32.91 185 LEU A C 1
ATOM 1474 O O . LEU A 1 185 ? 4.612 36.556 40.552 1.00 32.91 185 LEU A O 1
ATOM 1478 N N . GLU A 1 186 ? 4.469 36.887 38.308 1.00 28.61 186 GLU A N 1
ATOM 1479 C CA . GLU A 1 186 ? 5.696 37.636 37.953 1.00 28.61 186 GLU A CA 1
ATOM 1480 C C . GLU A 1 186 ? 7.052 36.908 38.014 1.00 28.61 186 GLU A C 1
ATOM 1482 O O . GLU A 1 186 ? 7.653 36.751 39.069 1.00 28.61 186 GLU A O 1
ATOM 1487 N N . ALA A 1 187 ? 7.621 36.606 36.836 1.00 28.83 187 ALA A N 1
ATOM 1488 C CA . ALA A 1 187 ? 8.729 37.403 36.283 1.00 28.83 187 ALA A CA 1
ATOM 1489 C C . ALA A 1 187 ? 9.269 36.827 34.953 1.00 28.83 187 ALA A C 1
ATOM 1491 O O . ALA A 1 187 ? 9.862 35.756 34.890 1.00 28.83 187 ALA A O 1
ATOM 1492 N N . VAL A 1 188 ? 9.060 37.607 33.890 1.00 29.14 188 VAL A N 1
ATOM 1493 C CA . VAL A 1 188 ? 9.991 37.966 32.802 1.00 29.14 188 VAL A CA 1
ATOM 1494 C C . VAL A 1 188 ? 11.184 37.034 32.518 1.00 29.14 188 VAL A C 1
ATOM 1496 O O . VAL A 1 188 ? 12.165 37.027 33.256 1.00 29.14 188 VAL A O 1
ATOM 1499 N N . SER A 1 189 ? 11.201 36.438 31.319 1.00 31.27 189 SER A N 1
ATOM 1500 C CA . SER A 1 189 ? 12.240 36.676 30.291 1.00 31.27 189 SER A CA 1
ATOM 1501 C C . SER A 1 189 ? 12.009 35.781 29.072 1.00 31.27 189 SER A C 1
ATOM 1503 O O . SER A 1 189 ? 12.308 34.591 29.087 1.00 31.27 189 SER A O 1
ATOM 1505 N N . THR A 1 190 ? 11.539 36.347 27.962 1.00 29.62 190 THR A N 1
ATOM 1506 C CA . THR A 1 190 ? 11.769 35.737 26.645 1.00 29.62 190 THR A CA 1
ATOM 1507 C C . THR A 1 190 ? 12.145 36.834 25.670 1.00 29.62 190 THR A C 1
ATOM 1509 O O . THR A 1 190 ? 11.336 37.661 25.254 1.00 29.62 190 THR A O 1
ATOM 1512 N N . THR A 1 191 ? 13.435 36.859 25.366 1.00 29.52 191 THR A N 1
ATOM 1513 C CA . THR A 1 191 ? 14.039 37.660 24.318 1.00 29.52 191 THR A CA 1
ATOM 1514 C C . THR A 1 191 ? 13.529 37.185 22.962 1.00 29.52 191 THR A C 1
ATOM 1516 O O . THR A 1 191 ? 13.627 36.021 22.583 1.00 29.52 191 THR A O 1
ATOM 1519 N N . ARG A 1 192 ? 12.959 38.138 22.232 1.00 34.72 192 ARG A N 1
ATOM 1520 C CA . ARG A 1 192 ? 12.565 38.051 20.830 1.00 34.72 192 ARG A CA 1
ATOM 1521 C C . ARG A 1 192 ? 13.833 37.967 19.977 1.00 34.72 192 ARG A C 1
ATOM 1523 O O . ARG A 1 192 ? 14.637 38.895 20.014 1.00 34.72 192 ARG A O 1
ATOM 1530 N N . ALA A 1 193 ? 14.000 36.894 19.208 1.00 30.53 193 ALA A N 1
ATOM 1531 C CA . ALA A 1 193 ? 14.988 36.832 18.136 1.00 30.53 193 ALA A CA 1
ATOM 1532 C C . ALA A 1 193 ? 14.267 36.651 16.800 1.00 30.53 193 ALA A C 1
ATOM 1534 O O . ALA A 1 193 ? 13.397 35.796 16.638 1.00 30.53 193 ALA A O 1
ATOM 1535 N N . GLU A 1 194 ? 14.586 37.563 15.893 1.00 33.16 194 GLU A N 1
ATOM 1536 C CA . GLU A 1 194 ? 13.881 37.842 14.659 1.00 33.16 194 GLU A CA 1
ATOM 1537 C C . GLU A 1 194 ? 14.171 36.832 13.546 1.00 33.16 194 GLU A C 1
ATOM 1539 O O . GLU A 1 194 ? 15.243 36.240 13.436 1.00 33.16 194 GLU A O 1
ATOM 1544 N N . VAL A 1 195 ? 13.164 36.718 12.683 1.00 33.59 195 VAL A N 1
ATOM 1545 C CA . VAL A 1 195 ? 13.181 36.131 11.347 1.00 33.59 195 VAL A CA 1
ATOM 1546 C C . VAL A 1 195 ? 14.370 36.667 10.545 1.00 33.59 195 VAL A C 1
ATOM 1548 O O . VAL A 1 195 ? 14.530 37.874 10.389 1.00 33.59 195 VAL A O 1
ATOM 1551 N N . SER A 1 196 ? 15.171 35.774 9.968 1.00 32.03 196 SER A N 1
ATOM 1552 C CA . SER A 1 196 ? 16.134 36.125 8.922 1.00 32.03 196 SER A CA 1
ATOM 1553 C C . SER A 1 196 ? 16.084 35.097 7.797 1.00 32.03 196 SER A C 1
ATOM 1555 O O . SER A 1 196 ? 16.609 33.992 7.893 1.00 32.03 196 SER A O 1
ATOM 1557 N N . ILE A 1 197 ? 15.416 35.495 6.717 1.00 43.00 197 ILE A N 1
ATOM 1558 C CA . ILE A 1 197 ? 15.497 34.889 5.388 1.00 43.00 197 ILE A CA 1
ATOM 1559 C C . ILE A 1 197 ? 16.684 35.551 4.678 1.00 43.00 197 ILE A C 1
ATOM 1561 O O . ILE A 1 197 ? 16.756 36.781 4.691 1.00 43.00 197 ILE A O 1
ATOM 1565 N N . PRO A 1 198 ? 17.536 34.812 3.952 1.00 31.61 198 PRO A N 1
ATOM 1566 C CA . PRO A 1 198 ? 18.281 35.396 2.855 1.00 31.61 198 PRO A CA 1
ATOM 1567 C C . PRO A 1 198 ? 17.748 34.864 1.522 1.00 31.61 198 PRO A C 1
ATOM 1569 O O . PRO A 1 198 ? 18.034 33.747 1.095 1.00 31.61 198 PRO A O 1
ATOM 1572 N N . THR A 1 199 ? 16.986 35.724 0.851 1.00 36.94 199 THR A N 1
ATOM 1573 C CA . THR A 1 199 ? 16.777 35.694 -0.598 1.00 36.94 199 THR A CA 1
ATOM 1574 C C . THR A 1 199 ? 18.031 36.244 -1.273 1.00 36.94 199 THR A C 1
ATOM 1576 O O . THR A 1 199 ? 18.498 37.324 -0.911 1.00 36.94 199 THR A O 1
ATOM 1579 N N . SER A 1 200 ? 18.555 35.554 -2.286 1.00 37.91 200 SER A N 1
ATOM 1580 C CA . SER A 1 200 ? 19.451 36.143 -3.291 1.00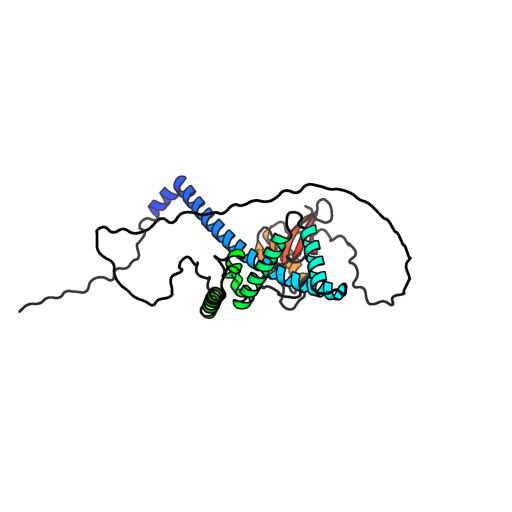 37.91 200 SER A CA 1
ATOM 1581 C C . SER A 1 200 ? 19.468 35.320 -4.593 1.00 37.91 200 SER A C 1
ATOM 1583 O O . SER A 1 200 ? 19.039 34.167 -4.586 1.00 37.91 200 SER A O 1
ATOM 1585 N N . PRO A 1 201 ? 19.843 35.937 -5.732 1.00 34.38 201 PRO A N 1
ATOM 1586 C CA . PRO A 1 201 ? 19.042 35.881 -6.954 1.00 34.38 201 PRO A CA 1
ATOM 1587 C C . PRO A 1 201 ? 19.576 34.939 -8.043 1.00 34.38 201 PRO A C 1
ATOM 1589 O O . PRO A 1 201 ? 20.755 34.605 -8.108 1.00 34.38 201 PRO A O 1
ATOM 1592 N N . ILE A 1 202 ? 18.671 34.577 -8.953 1.00 33.62 202 ILE A N 1
ATOM 1593 C CA . ILE A 1 202 ? 18.936 33.885 -10.220 1.00 33.62 202 ILE A CA 1
ATOM 1594 C C . ILE A 1 202 ? 19.536 34.883 -11.226 1.00 33.62 202 ILE A C 1
ATOM 1596 O O . ILE A 1 202 ? 18.934 35.941 -11.428 1.00 33.62 202 ILE A O 1
ATOM 1600 N N . PRO A 1 203 ? 20.628 34.558 -11.945 1.00 32.16 203 PRO A N 1
ATOM 1601 C CA . PRO A 1 203 ? 20.949 35.226 -13.193 1.00 32.16 203 PRO A CA 1
ATOM 1602 C C . PRO A 1 203 ? 20.240 34.534 -14.365 1.00 32.16 203 PRO A C 1
ATOM 1604 O O . PRO A 1 203 ? 20.407 33.340 -14.613 1.00 32.16 203 PRO A O 1
ATOM 1607 N N . LEU A 1 204 ? 19.455 35.327 -15.095 1.00 27.89 204 LEU A N 1
ATOM 1608 C CA . LEU A 1 204 ? 18.971 35.030 -16.439 1.00 27.89 204 LEU A CA 1
ATOM 1609 C C . LEU A 1 204 ? 20.155 35.051 -17.418 1.00 27.89 204 LEU A C 1
ATOM 1611 O O . LEU A 1 204 ? 20.849 36.063 -17.518 1.00 27.89 204 LEU A O 1
ATOM 1615 N N . THR A 1 205 ? 20.305 34.010 -18.233 1.00 29.70 205 THR A N 1
ATOM 1616 C CA . THR A 1 205 ? 20.943 34.130 -19.550 1.00 29.70 205 THR A CA 1
ATOM 1617 C C . THR A 1 205 ? 20.055 33.519 -20.627 1.00 29.70 205 THR A C 1
ATOM 1619 O O . THR A 1 205 ? 19.485 32.438 -20.493 1.00 29.70 205 THR A O 1
ATOM 1622 N N . HIS A 1 206 ? 19.898 34.311 -21.683 1.00 28.69 206 HIS A N 1
ATOM 1623 C CA . HIS A 1 206 ? 19.055 34.104 -22.846 1.00 28.69 206 HIS A CA 1
ATOM 1624 C C . HIS A 1 206 ? 19.651 33.103 -23.852 1.00 28.69 206 HIS A C 1
ATOM 1626 O O . HIS A 1 206 ? 20.850 33.111 -24.101 1.00 28.69 206 HIS A O 1
ATOM 1632 N N . LEU A 1 207 ? 18.738 32.360 -24.492 1.00 29.66 207 LEU A N 1
ATOM 1633 C CA . LEU A 1 207 ? 18.662 31.997 -25.920 1.00 29.66 207 LEU A CA 1
ATOM 1634 C C . LEU A 1 207 ? 19.927 31.490 -26.644 1.00 29.66 207 LEU A C 1
ATOM 1636 O O . LEU A 1 207 ? 20.849 32.257 -26.905 1.00 29.66 207 LEU A O 1
ATOM 1640 N N . ARG A 1 208 ? 19.812 30.296 -27.252 1.00 25.72 208 ARG A N 1
ATOM 1641 C CA . ARG A 1 208 ? 19.790 30.160 -28.727 1.00 25.72 208 ARG A CA 1
ATOM 1642 C C . ARG A 1 208 ? 19.329 28.772 -29.200 1.00 25.72 208 ARG A C 1
ATOM 1644 O O . ARG A 1 208 ? 19.679 27.751 -28.623 1.00 25.72 208 ARG A O 1
ATOM 1651 N N . LEU A 1 209 ? 18.522 28.811 -30.261 1.00 31.95 209 LEU A N 1
ATOM 1652 C CA . LEU A 1 209 ? 17.997 27.716 -31.081 1.00 31.95 209 LEU A CA 1
ATOM 1653 C C . LEU A 1 209 ? 19.008 27.258 -32.155 1.00 31.95 209 LEU A C 1
ATOM 1655 O O . LEU A 1 209 ? 19.936 28.001 -32.477 1.00 31.95 209 LEU A O 1
ATOM 1659 N N . ASN A 1 210 ? 18.668 26.116 -32.774 1.00 29.48 210 ASN A N 1
ATOM 1660 C CA . ASN A 1 210 ? 19.160 25.484 -34.020 1.00 29.48 210 ASN A CA 1
ATOM 1661 C C . ASN A 1 210 ? 20.220 24.383 -33.815 1.00 29.48 210 ASN A C 1
ATOM 1663 O O . ASN A 1 210 ? 21.171 24.577 -33.074 1.00 29.48 210 ASN A O 1
ATOM 1667 N N . GLY A 1 211 ? 20.160 23.217 -34.467 1.00 25.58 211 GLY A N 1
ATOM 1668 C CA . GLY A 1 211 ? 19.210 22.685 -35.445 1.00 25.58 211 GLY A CA 1
ATOM 1669 C C . GLY A 1 211 ? 19.671 21.316 -35.992 1.00 25.58 211 GLY A C 1
ATOM 1670 O O . GLY A 1 211 ? 20.857 21.019 -35.981 1.00 25.58 211 GLY A O 1
ATOM 1671 N N . ASN A 1 212 ? 18.686 20.547 -36.464 1.00 27.98 212 ASN A N 1
ATOM 1672 C CA . ASN A 1 212 ? 18.624 19.595 -37.590 1.00 27.98 212 ASN A CA 1
ATOM 1673 C C . ASN A 1 212 ? 19.552 18.366 -37.793 1.00 27.98 212 ASN A C 1
ATOM 1675 O O . ASN A 1 212 ? 20.777 18.432 -37.775 1.00 27.98 212 ASN A O 1
ATOM 1679 N N . SER A 1 213 ? 18.853 17.338 -38.315 1.00 29.42 213 SER A N 1
ATOM 1680 C CA . SER A 1 213 ? 19.255 16.177 -39.143 1.00 29.42 213 SER A CA 1
ATOM 1681 C C . SER A 1 213 ? 19.824 14.964 -38.391 1.00 29.42 213 SER A C 1
ATOM 1683 O O . SER A 1 213 ? 20.398 15.119 -37.323 1.00 29.42 213 SER A O 1
ATOM 1685 N N . SER A 1 214 ? 19.656 13.716 -38.835 1.00 36.47 214 SER A N 1
ATOM 1686 C CA . SER A 1 214 ? 19.355 13.177 -40.168 1.00 36.47 214 SER A CA 1
ATOM 1687 C C . SER A 1 214 ? 18.720 11.785 -40.035 1.00 36.47 214 SER A C 1
ATOM 1689 O O . SER A 1 214 ? 18.980 11.085 -39.057 1.00 36.47 214 SER A O 1
ATOM 1691 N N . ASP A 1 215 ? 17.936 11.399 -41.042 1.00 33.66 215 ASP A N 1
ATOM 1692 C CA . ASP A 1 215 ? 17.495 10.032 -41.332 1.00 33.66 215 ASP A CA 1
ATOM 1693 C C . ASP A 1 215 ? 18.673 9.042 -41.375 1.00 33.66 215 ASP A C 1
ATOM 1695 O O . ASP A 1 215 ? 19.748 9.415 -41.849 1.00 33.66 215 ASP A O 1
ATOM 1699 N N . ASP A 1 216 ? 18.444 7.779 -40.985 1.00 30.88 216 ASP A N 1
ATOM 1700 C CA . ASP A 1 216 ? 18.698 6.677 -41.921 1.00 30.88 216 ASP A CA 1
ATOM 1701 C C . ASP A 1 216 ? 17.941 5.385 -41.570 1.00 30.88 216 ASP A C 1
ATOM 1703 O O . ASP A 1 216 ? 17.771 4.993 -40.413 1.00 30.88 216 ASP A O 1
ATOM 1707 N N . SER A 1 217 ? 17.479 4.731 -42.628 1.00 36.03 217 SER A N 1
ATOM 1708 C CA . SER A 1 217 ? 16.677 3.513 -42.652 1.00 36.03 217 SER A CA 1
ATOM 1709 C C . SER A 1 217 ? 17.575 2.308 -42.909 1.00 36.03 217 SER A C 1
ATOM 1711 O O . SER A 1 217 ? 18.432 2.353 -43.786 1.00 36.03 217 SER A O 1
ATOM 1713 N N . SER A 1 218 ? 17.340 1.173 -42.247 1.00 34.56 218 SER A N 1
ATOM 1714 C CA . SER A 1 218 ? 17.607 -0.115 -42.901 1.00 34.56 218 SER A CA 1
ATOM 1715 C C . SER A 1 218 ? 16.735 -1.250 -42.366 1.00 34.56 218 SER A C 1
ATOM 1717 O O . SER A 1 218 ? 16.667 -1.571 -41.184 1.00 34.56 218 SER A O 1
ATOM 1719 N N . ARG A 1 219 ? 16.048 -1.846 -43.336 1.00 33.34 219 ARG A N 1
ATOM 1720 C CA . ARG A 1 219 ? 15.161 -3.004 -43.315 1.00 33.34 219 ARG A CA 1
ATOM 1721 C C . ARG A 1 219 ? 15.986 -4.242 -43.681 1.00 33.34 219 ARG A C 1
ATOM 1723 O O . ARG A 1 219 ? 16.582 -4.245 -44.752 1.00 33.34 219 ARG A O 1
ATOM 1730 N N . ILE A 1 220 ? 15.944 -5.308 -42.877 1.00 34.75 220 ILE A N 1
ATOM 1731 C CA . ILE A 1 220 ? 16.308 -6.678 -43.293 1.00 34.75 220 ILE A CA 1
ATOM 1732 C C . ILE A 1 220 ? 15.244 -7.652 -42.751 1.00 34.75 220 ILE A C 1
ATOM 1734 O O . ILE A 1 220 ? 14.803 -7.523 -41.614 1.00 34.75 220 ILE A O 1
ATOM 1738 N N . GLY A 1 221 ? 14.761 -8.537 -43.633 1.00 32.88 221 GLY A N 1
ATOM 1739 C CA . GLY A 1 221 ? 13.538 -9.344 -43.504 1.00 32.88 221 GLY A CA 1
ATOM 1740 C C . GLY A 1 221 ? 13.618 -10.610 -42.630 1.00 32.88 221 GLY A C 1
ATOM 1741 O O . GLY A 1 221 ? 14.633 -10.859 -41.982 1.00 32.88 221 GLY A O 1
ATOM 1742 N N . PRO A 1 222 ? 12.531 -11.410 -42.601 1.00 32.53 222 PRO A N 1
ATOM 1743 C CA . PRO A 1 222 ? 12.315 -12.449 -41.600 1.00 32.53 222 PRO A CA 1
ATOM 1744 C C . PRO A 1 222 ? 12.961 -13.781 -42.002 1.00 32.53 222 PRO A C 1
ATOM 1746 O O . PRO A 1 222 ? 12.856 -14.214 -43.149 1.00 32.53 222 PRO A O 1
ATOM 1749 N N . VAL A 1 223 ? 13.586 -14.460 -41.039 1.00 30.38 223 VAL A N 1
ATOM 1750 C CA . VAL A 1 223 ? 14.081 -15.835 -41.185 1.00 30.38 223 VAL A CA 1
ATOM 1751 C C . VAL A 1 223 ? 13.150 -16.771 -40.419 1.00 30.38 223 VAL A C 1
ATOM 1753 O O . VAL A 1 223 ? 12.917 -16.599 -39.225 1.00 30.38 223 VAL A O 1
ATOM 1756 N N . ALA A 1 224 ? 12.607 -17.750 -41.139 1.00 33.00 224 ALA A N 1
ATOM 1757 C CA . ALA A 1 224 ? 11.754 -18.810 -40.628 1.00 33.00 224 ALA A CA 1
ATOM 1758 C C . ALA A 1 224 ? 12.570 -19.857 -39.854 1.00 33.00 224 ALA A C 1
ATOM 1760 O O . ALA A 1 224 ? 13.579 -20.352 -40.354 1.00 33.00 224 ALA A O 1
ATOM 1761 N N . VAL A 1 225 ? 12.091 -20.250 -38.672 1.00 28.58 225 VAL A N 1
ATOM 1762 C CA . VAL A 1 225 ? 12.522 -21.466 -37.969 1.00 28.58 225 VAL A CA 1
ATOM 1763 C C . VAL A 1 225 ? 11.271 -22.201 -37.496 1.00 28.58 225 VAL A C 1
ATOM 1765 O O . VAL A 1 225 ? 10.433 -21.641 -36.796 1.00 28.58 225 VAL A O 1
ATOM 1768 N N . SER A 1 226 ? 11.146 -23.450 -37.948 1.00 28.86 226 SER A N 1
ATOM 1769 C CA . SER A 1 226 ? 10.054 -24.371 -37.627 1.00 28.86 226 SER A CA 1
ATOM 1770 C C . SER A 1 226 ? 10.070 -24.762 -36.151 1.00 28.86 226 SER A C 1
ATOM 1772 O O . SER A 1 226 ? 11.096 -25.196 -35.628 1.00 28.86 226 SER A O 1
ATOM 1774 N N . THR A 1 227 ? 8.914 -24.655 -35.505 1.00 28.27 227 THR A N 1
ATOM 1775 C CA . THR A 1 227 ? 8.630 -25.176 -34.169 1.00 28.27 227 THR A CA 1
ATOM 1776 C C . THR A 1 227 ? 8.048 -26.588 -34.268 1.00 28.27 227 THR A C 1
ATOM 1778 O O . THR A 1 227 ? 7.185 -26.861 -35.099 1.00 28.27 227 THR A O 1
ATOM 1781 N N . SER A 1 228 ? 8.517 -27.489 -33.402 1.00 31.80 228 SER A N 1
ATOM 1782 C CA . SER A 1 228 ? 7.812 -28.735 -33.067 1.00 31.80 228 SER A CA 1
ATOM 1783 C C . SER A 1 228 ? 6.953 -28.481 -31.813 1.00 31.80 228 SER A C 1
ATOM 1785 O O . SER A 1 228 ? 7.371 -27.681 -30.971 1.00 31.80 228 SER A O 1
ATOM 1787 N N . PRO A 1 229 ? 5.755 -29.080 -31.675 1.00 34.12 229 PRO A N 1
ATOM 1788 C CA . PRO A 1 229 ? 4.695 -28.531 -30.834 1.00 34.12 229 PRO A CA 1
ATOM 1789 C C . PRO A 1 229 ? 4.821 -28.937 -29.360 1.00 34.12 229 PRO A C 1
ATOM 1791 O O . PRO A 1 229 ? 4.841 -30.116 -29.014 1.00 34.12 229 PRO A O 1
ATOM 1794 N N . VAL A 1 230 ? 4.838 -27.930 -28.488 1.00 35.53 230 VAL A N 1
ATOM 1795 C CA . VAL A 1 230 ? 4.502 -28.042 -27.060 1.00 35.53 230 VAL A CA 1
ATOM 1796 C C . VAL A 1 230 ? 2.981 -27.839 -26.940 1.00 35.53 230 VAL A C 1
ATOM 1798 O O . VAL A 1 230 ? 2.453 -27.009 -27.684 1.00 35.53 230 VAL A O 1
ATOM 1801 N N . PRO A 1 231 ? 2.246 -28.562 -26.068 1.00 32.84 231 PRO A N 1
ATOM 1802 C CA . PRO A 1 231 ? 0.789 -28.461 -25.997 1.00 32.84 231 PRO A CA 1
ATOM 1803 C C . PRO A 1 231 ? 0.361 -27.032 -25.654 1.00 32.84 231 PRO A C 1
ATOM 1805 O O . PRO A 1 231 ? 0.625 -26.537 -24.558 1.00 32.84 231 PRO A O 1
ATOM 1808 N N . GLN A 1 232 ? -0.284 -26.365 -26.607 1.00 30.34 232 GLN A N 1
ATOM 1809 C CA . GLN A 1 232 ? -0.938 -25.087 -26.381 1.00 30.34 232 GLN A CA 1
ATOM 1810 C C . GLN A 1 232 ? -2.154 -25.324 -25.485 1.00 30.34 232 GLN A C 1
ATOM 1812 O O . GLN A 1 232 ? -3.052 -26.094 -25.822 1.00 30.34 232 GLN A O 1
ATOM 1817 N N . ILE A 1 233 ? -2.178 -24.657 -24.334 1.00 33.28 233 ILE A N 1
ATOM 1818 C CA . ILE A 1 233 ? -3.418 -24.412 -23.605 1.00 33.28 233 ILE A CA 1
ATOM 1819 C C . ILE A 1 233 ? -4.210 -23.457 -24.491 1.00 33.28 233 ILE A C 1
ATOM 1821 O O . ILE A 1 233 ? -3.765 -22.345 -24.764 1.00 33.28 233 ILE A O 1
ATOM 1825 N N . ASN A 1 234 ? -5.326 -23.961 -25.004 1.00 33.94 234 ASN A N 1
ATOM 1826 C CA . ASN A 1 234 ? -6.185 -23.298 -25.968 1.00 33.94 234 ASN A CA 1
ATOM 1827 C C . ASN A 1 234 ? -6.466 -21.842 -25.571 1.00 33.94 234 ASN A C 1
ATOM 1829 O O . ASN A 1 234 ? -6.972 -21.571 -24.480 1.00 33.94 234 ASN A O 1
ATOM 1833 N N . GLU A 1 235 ? -6.202 -20.924 -26.501 1.00 38.62 235 GLU A N 1
ATOM 1834 C CA . GLU A 1 235 ? -6.919 -19.657 -26.580 1.00 38.62 235 GLU A CA 1
ATOM 1835 C C . GLU A 1 235 ? -8.419 -19.980 -26.535 1.00 38.62 235 GLU A C 1
ATOM 1837 O O . GLU A 1 235 ? -8.948 -20.717 -27.372 1.00 38.62 235 GLU A O 1
ATOM 1842 N N . SER A 1 236 ? -9.096 -19.520 -25.485 1.00 38.72 236 SER A N 1
ATOM 1843 C CA . SER A 1 236 ? -10.512 -19.803 -25.285 1.00 38.72 236 SER A CA 1
ATOM 1844 C C . SER A 1 236 ? -11.323 -19.114 -26.375 1.00 38.72 236 SER A C 1
ATOM 1846 O O . SER A 1 236 ? -11.519 -17.902 -26.345 1.00 38.72 236 SER A O 1
ATOM 1848 N N . ASN A 1 237 ? -11.842 -19.919 -27.299 1.00 36.09 237 ASN A N 1
ATOM 1849 C CA . ASN A 1 237 ? -12.944 -19.578 -28.185 1.00 36.09 237 ASN A CA 1
ATOM 1850 C C . ASN A 1 237 ? -14.023 -18.805 -27.412 1.00 36.09 237 ASN A C 1
ATOM 1852 O O . ASN A 1 237 ? -14.509 -19.271 -26.377 1.00 36.09 237 ASN A O 1
ATOM 1856 N N . GLN A 1 238 ? -14.404 -17.632 -27.916 1.00 4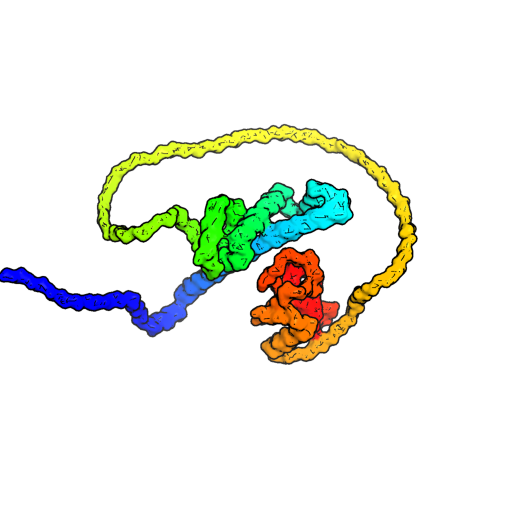2.09 238 GLN A N 1
ATOM 1857 C CA . GLN A 1 238 ? -15.450 -16.786 -27.348 1.00 42.09 238 GLN A CA 1
ATOM 1858 C C . GLN A 1 238 ? -16.828 -17.412 -27.619 1.00 42.09 238 GLN A C 1
ATOM 1860 O O . GLN A 1 238 ? -17.606 -16.962 -28.455 1.00 42.09 238 GLN A O 1
ATOM 1865 N N . SER A 1 239 ? -17.108 -18.529 -26.948 1.00 54.69 239 SER A N 1
ATOM 1866 C CA . SER A 1 239 ? -18.452 -19.090 -26.871 1.00 54.69 239 SER A CA 1
ATOM 1867 C C . SER A 1 239 ? -19.293 -18.182 -25.975 1.00 54.69 239 SER A C 1
ATOM 1869 O O . SER A 1 239 ? -18.924 -17.916 -24.831 1.00 54.69 239 SER A O 1
ATOM 1871 N N . ARG A 1 240 ? -20.397 -17.650 -26.513 1.00 60.44 240 ARG A N 1
ATOM 1872 C CA . ARG A 1 240 ? -21.355 -16.837 -25.754 1.00 60.44 240 ARG A CA 1
ATOM 1873 C C . ARG A 1 240 ? -21.806 -17.631 -24.528 1.00 60.44 240 ARG A C 1
ATOM 1875 O O . ARG A 1 240 ? -22.346 -18.726 -24.687 1.00 60.44 240 ARG A O 1
ATOM 1882 N N . LEU A 1 241 ? -21.611 -17.085 -23.327 1.00 62.41 241 LEU A N 1
ATOM 1883 C CA . LEU A 1 241 ? -22.186 -17.686 -22.126 1.00 62.41 241 LEU A CA 1
ATOM 1884 C C . LEU A 1 241 ? -23.715 -17.726 -22.281 1.00 62.41 241 LEU A C 1
ATOM 1886 O O . LEU A 1 241 ? -24.306 -16.716 -22.674 1.00 62.41 241 LEU A O 1
ATOM 1890 N N . PRO A 1 242 ? -24.375 -18.861 -22.003 1.00 67.81 242 PRO A N 1
ATOM 1891 C CA . PRO A 1 242 ? -25.826 -18.919 -22.046 1.00 67.81 242 PRO A CA 1
ATOM 1892 C C . PRO A 1 242 ? -26.420 -17.931 -21.034 1.00 67.81 242 PRO A C 1
ATOM 1894 O O . PRO A 1 242 ? -25.951 -17.822 -19.898 1.00 67.81 242 PRO A O 1
ATOM 1897 N N . ILE A 1 243 ? -27.465 -17.212 -21.453 1.00 69.12 243 ILE A N 1
ATOM 1898 C CA . ILE A 1 243 ? -28.224 -16.323 -20.568 1.00 69.12 243 ILE A CA 1
ATOM 1899 C C . ILE A 1 243 ? -28.883 -17.193 -19.501 1.00 69.12 243 ILE A C 1
ATOM 1901 O O . ILE A 1 243 ? -29.689 -18.067 -19.822 1.00 69.12 243 ILE A O 1
ATOM 1905 N N . SER A 1 244 ? -28.536 -16.952 -18.243 1.00 77.62 244 SER A N 1
ATOM 1906 C CA . SER A 1 244 ? -29.076 -17.707 -17.115 1.00 77.62 244 SER A CA 1
ATOM 1907 C C . SER A 1 244 ? -30.362 -17.064 -16.605 1.00 77.62 244 SER A C 1
ATOM 1909 O O . SER A 1 244 ? -30.465 -15.840 -16.517 1.00 77.62 244 SER A O 1
ATOM 1911 N N . ILE A 1 245 ? -31.347 -17.893 -16.262 1.00 76.25 245 ILE A N 1
ATOM 1912 C CA . ILE A 1 245 ? -32.538 -17.460 -15.528 1.00 76.25 245 ILE A CA 1
ATOM 1913 C C . ILE A 1 245 ? -32.184 -17.579 -14.048 1.00 76.25 245 ILE A C 1
ATOM 1915 O O . ILE A 1 245 ? -31.916 -18.677 -13.568 1.00 76.25 245 ILE A O 1
ATOM 1919 N N . LEU A 1 246 ? -32.121 -16.445 -13.356 1.00 83.25 246 LEU A N 1
ATOM 1920 C CA . LEU A 1 246 ? -31.814 -16.386 -11.929 1.00 83.25 246 LEU A CA 1
ATOM 1921 C C . LEU A 1 246 ? -33.102 -16.209 -11.112 1.00 83.25 246 LEU A C 1
ATOM 1923 O O . LEU A 1 246 ? -34.084 -15.706 -11.661 1.00 83.25 246 LEU A O 1
ATOM 1927 N N . PRO A 1 247 ? -33.101 -16.581 -9.818 1.00 84.44 247 PRO A N 1
ATOM 1928 C CA . PRO A 1 247 ? -34.198 -16.258 -8.909 1.00 84.44 247 PRO A CA 1
ATOM 1929 C C . PRO A 1 247 ? -34.554 -14.762 -8.943 1.00 84.44 247 PRO A C 1
ATOM 1931 O O . PRO A 1 247 ? -33.676 -13.912 -9.120 1.00 84.44 247 PRO A O 1
ATOM 1934 N N . GLU A 1 248 ? -35.840 -14.443 -8.786 1.00 79.94 248 GLU A N 1
ATOM 1935 C CA . GLU A 1 248 ? -36.331 -13.054 -8.750 1.00 79.94 248 GLU A CA 1
ATOM 1936 C C . GLU A 1 248 ? -36.014 -12.368 -7.419 1.00 79.94 248 GLU A C 1
ATOM 1938 O O . GLU A 1 248 ? -35.750 -11.165 -7.394 1.00 79.94 248 GLU A O 1
ATOM 1943 N N . ASP A 1 249 ? -35.992 -13.138 -6.329 1.00 87.75 249 ASP A N 1
ATOM 1944 C CA . ASP A 1 249 ? -35.611 -12.640 -5.014 1.00 87.75 249 ASP A CA 1
ATOM 1945 C C . ASP A 1 249 ? -34.115 -12.246 -4.983 1.00 87.75 249 ASP A C 1
ATOM 1947 O O . ASP A 1 249 ? -33.263 -13.065 -5.350 1.00 87.75 249 ASP A O 1
ATOM 1951 N N . PRO A 1 250 ? -33.761 -11.012 -4.566 1.00 82.38 250 PRO A N 1
ATOM 1952 C CA . PRO A 1 250 ? -32.381 -10.529 -4.596 1.00 82.38 250 PRO A CA 1
ATOM 1953 C C . PRO A 1 250 ? -31.400 -11.322 -3.727 1.00 82.38 250 PRO A C 1
ATOM 1955 O O . PRO A 1 250 ? -30.238 -11.465 -4.116 1.00 82.38 250 PRO A O 1
ATOM 1958 N N . GLU A 1 251 ? -31.828 -11.829 -2.569 1.00 83.50 251 GLU A N 1
ATOM 1959 C CA . GLU A 1 251 ? -30.954 -12.585 -1.667 1.00 83.50 251 GLU A CA 1
ATOM 1960 C C . GLU A 1 251 ? -30.716 -13.998 -2.190 1.00 83.50 251 GLU A C 1
ATOM 1962 O O . GLU A 1 251 ? -29.569 -14.445 -2.262 1.00 83.50 251 GLU A O 1
ATOM 1967 N N . GLU A 1 252 ? -31.771 -14.680 -2.634 1.00 86.75 252 GLU A N 1
ATOM 1968 C CA . GLU A 1 252 ? -31.658 -16.008 -3.242 1.00 86.75 252 GLU A CA 1
ATOM 1969 C C . GLU A 1 252 ? -30.878 -15.959 -4.558 1.00 86.75 252 GLU A C 1
ATOM 1971 O O . GLU A 1 252 ? -30.045 -16.826 -4.833 1.00 86.75 252 GLU A O 1
ATOM 1976 N N . LYS A 1 253 ? -31.054 -14.892 -5.345 1.00 86.06 253 LYS A N 1
ATOM 1977 C CA . LYS A 1 253 ? -30.238 -14.619 -6.530 1.00 86.06 253 LYS A CA 1
ATOM 1978 C C . LYS A 1 253 ? -28.760 -14.492 -6.176 1.00 86.06 253 LYS A C 1
ATOM 1980 O O . LYS A 1 253 ? -27.927 -15.091 -6.854 1.00 86.06 253 LYS A O 1
ATOM 1985 N N . ARG A 1 254 ? -28.427 -13.735 -5.127 1.00 87.19 254 ARG A N 1
ATOM 1986 C CA . ARG A 1 254 ? -27.043 -13.544 -4.666 1.00 87.19 254 ARG A CA 1
ATOM 1987 C C . ARG A 1 254 ? -26.428 -14.859 -4.191 1.00 87.19 254 ARG A C 1
ATOM 1989 O O . ARG A 1 254 ? -25.371 -15.238 -4.689 1.00 87.19 254 ARG A O 1
ATOM 1996 N N . LYS A 1 255 ? -27.124 -15.606 -3.325 1.00 89.00 255 LYS A N 1
ATOM 1997 C CA . LYS A 1 255 ? -26.691 -16.936 -2.859 1.00 89.00 255 LYS A CA 1
ATOM 1998 C C . LYS A 1 255 ? -26.446 -17.893 -4.022 1.00 89.00 255 LYS A C 1
ATOM 2000 O O . LYS A 1 255 ? -25.445 -18.605 -4.027 1.00 89.00 255 LYS A O 1
ATOM 2005 N N . HIS A 1 256 ? -27.320 -17.881 -5.029 1.00 89.44 256 HIS A N 1
ATOM 2006 C CA . HIS A 1 256 ? -27.159 -18.708 -6.221 1.00 89.44 256 HIS A CA 1
ATOM 2007 C C . HIS A 1 256 ? -25.892 -18.344 -7.010 1.00 89.44 256 HIS A C 1
ATOM 2009 O O . HIS A 1 256 ? -25.135 -19.229 -7.397 1.00 89.44 256 HIS A O 1
ATOM 2015 N N . ILE A 1 257 ? -25.619 -17.050 -7.213 1.00 89.56 257 ILE A N 1
ATOM 2016 C CA . ILE A 1 257 ? -24.410 -16.583 -7.913 1.00 89.56 257 ILE A CA 1
ATOM 2017 C C . ILE A 1 257 ? -23.144 -16.953 -7.138 1.00 89.56 257 ILE A C 1
ATOM 2019 O O . ILE A 1 257 ? -22.198 -17.459 -7.737 1.00 89.56 257 ILE A O 1
ATOM 2023 N N . ILE A 1 258 ? -23.135 -16.743 -5.819 1.00 89.00 258 ILE A N 1
ATOM 2024 C CA . ILE A 1 258 ? -22.032 -17.160 -4.945 1.00 89.00 258 ILE A CA 1
ATOM 2025 C C . ILE A 1 258 ? -21.806 -18.671 -5.083 1.00 89.00 258 ILE A C 1
ATOM 2027 O O . ILE A 1 258 ? -20.673 -19.105 -5.267 1.00 89.00 258 ILE A O 1
ATOM 2031 N N . GLY A 1 259 ? -22.878 -19.469 -5.091 1.00 88.50 259 GLY A N 1
ATOM 2032 C CA . GLY A 1 259 ? -22.809 -20.908 -5.349 1.00 88.50 259 GLY A CA 1
ATOM 2033 C C . GLY A 1 259 ? -22.126 -21.241 -6.679 1.00 88.50 259 GLY A C 1
ATOM 2034 O O . GLY A 1 259 ? -21.202 -22.049 -6.698 1.00 88.50 259 GLY A O 1
ATOM 2035 N N . LEU A 1 260 ? -22.501 -20.561 -7.769 1.00 90.69 260 LEU A N 1
ATOM 2036 C CA . LEU A 1 260 ? -21.867 -20.732 -9.086 1.00 90.69 260 LEU A CA 1
ATOM 2037 C C . LEU A 1 260 ? -20.377 -20.361 -9.078 1.00 90.69 260 LEU A C 1
ATOM 2039 O O . LEU A 1 260 ? -19.573 -21.011 -9.748 1.00 90.69 260 LEU A O 1
ATOM 2043 N N . VAL A 1 261 ? -19.994 -19.314 -8.338 1.00 89.44 261 VAL A N 1
ATOM 2044 C CA . VAL A 1 261 ? -18.586 -18.930 -8.165 1.00 89.44 261 VAL A CA 1
ATOM 2045 C C . VAL A 1 261 ? -17.815 -20.050 -7.477 1.00 89.44 261 VAL A C 1
ATOM 2047 O O . VAL A 1 261 ? -16.789 -20.476 -7.999 1.00 89.44 261 VAL A O 1
ATOM 2050 N N . LEU A 1 262 ? -18.309 -20.540 -6.342 1.00 89.62 262 LEU A N 1
ATOM 2051 C CA . LEU A 1 262 ? -17.623 -21.559 -5.546 1.00 89.62 262 LEU A CA 1
ATOM 2052 C C . LEU A 1 262 ? -17.595 -22.927 -6.248 1.00 89.62 262 LEU A C 1
ATOM 2054 O O . LEU A 1 262 ? -16.618 -23.658 -6.124 1.00 89.62 262 LEU A O 1
ATOM 2058 N N . GLU A 1 263 ? -18.612 -23.253 -7.051 1.00 89.31 263 GLU A N 1
ATOM 2059 C CA . GLU A 1 263 ? -18.615 -24.447 -7.906 1.00 89.31 263 GLU A CA 1
ATOM 2060 C C . GLU A 1 263 ? -17.541 -24.353 -9.000 1.00 89.31 263 GLU A C 1
ATOM 2062 O O . GLU A 1 263 ? -16.779 -25.295 -9.228 1.00 89.31 263 GLU A O 1
ATOM 2067 N N . LYS A 1 264 ? -17.449 -23.196 -9.667 1.00 86.75 264 LYS A N 1
ATOM 2068 C CA . LYS A 1 264 ? -16.474 -22.960 -10.740 1.00 86.75 264 LYS A CA 1
ATOM 2069 C C . LYS A 1 264 ? -15.047 -22.789 -10.209 1.00 86.75 264 LYS A C 1
ATOM 2071 O O . LYS A 1 264 ? -14.092 -23.100 -10.921 1.00 86.75 264 LYS A O 1
ATOM 2076 N N . PHE A 1 265 ? -14.901 -22.308 -8.975 1.00 85.44 265 PHE A N 1
ATOM 2077 C CA . PHE A 1 265 ? -13.628 -22.032 -8.313 1.00 85.44 265 PHE A CA 1
ATOM 2078 C C . PHE A 1 265 ? -13.603 -22.636 -6.896 1.00 85.44 265 PHE A C 1
ATOM 2080 O O . PHE A 1 265 ? -13.730 -21.903 -5.915 1.00 85.44 265 PHE A O 1
ATOM 2087 N N . PRO A 1 266 ? -13.366 -23.957 -6.767 1.00 85.50 266 PRO A N 1
ATOM 2088 C CA . PRO A 1 266 ? -13.453 -24.672 -5.484 1.00 85.50 266 PRO A CA 1
ATOM 2089 C C . PRO A 1 266 ? -12.420 -24.259 -4.427 1.00 85.50 266 PRO A C 1
ATOM 2091 O O . PRO A 1 266 ? -12.496 -24.692 -3.286 1.00 85.50 266 PRO A O 1
ATOM 2094 N N . TYR A 1 267 ? -11.422 -23.475 -4.826 1.00 80.69 267 TYR A N 1
ATOM 2095 C CA . TYR A 1 267 ? -10.343 -22.952 -3.985 1.00 80.69 267 TYR A CA 1
ATOM 2096 C C . TYR A 1 267 ? -10.613 -21.523 -3.485 1.00 80.69 267 TYR A C 1
ATOM 2098 O O . TYR A 1 267 ? -9.708 -20.861 -2.968 1.00 80.69 267 TYR A O 1
ATOM 2106 N N . LEU A 1 268 ? -11.816 -21.003 -3.742 1.00 84.31 268 LEU A N 1
ATOM 2107 C CA . LEU A 1 268 ? -12.303 -19.762 -3.159 1.00 84.31 268 LEU A CA 1
ATOM 2108 C C . LEU A 1 268 ? -13.193 -20.073 -1.959 1.00 84.31 268 LEU A C 1
ATOM 2110 O O . LEU A 1 268 ? -13.916 -21.067 -1.947 1.00 84.31 268 LEU A O 1
ATOM 2114 N N . SER A 1 269 ? -13.185 -19.176 -0.982 1.00 85.94 269 SER A N 1
ATOM 2115 C CA . SER A 1 269 ? -14.190 -19.116 0.079 1.00 85.94 269 SER A CA 1
ATOM 2116 C C . SER A 1 269 ? -14.806 -17.722 0.115 1.00 85.94 269 SER A C 1
ATOM 2118 O O . SER A 1 269 ? -14.150 -16.742 -0.232 1.00 85.94 269 SER A O 1
ATOM 2120 N N . LEU A 1 270 ? -16.087 -17.626 0.470 1.00 87.69 270 LEU A N 1
ATOM 2121 C CA . LEU A 1 270 ? -16.737 -16.329 0.646 1.00 87.69 270 LEU A CA 1
ATOM 2122 C C . LEU A 1 270 ? -16.187 -15.666 1.916 1.00 87.69 270 LEU A C 1
ATOM 2124 O O . LEU A 1 270 ? -16.198 -16.291 2.975 1.00 87.69 270 LEU A O 1
ATOM 2128 N N . ASP A 1 271 ? -15.715 -14.429 1.788 1.00 83.44 271 ASP A N 1
ATOM 2129 C CA . ASP A 1 271 ? -15.239 -13.604 2.903 1.00 83.44 271 ASP A CA 1
ATOM 2130 C C . ASP A 1 271 ? -16.367 -12.716 3.433 1.00 83.44 271 ASP A C 1
ATOM 2132 O O . ASP A 1 271 ? -16.776 -12.820 4.586 1.00 83.44 271 ASP A O 1
ATOM 2136 N N . ASP A 1 272 ? -16.920 -11.895 2.540 1.00 82.56 272 ASP A N 1
ATOM 2137 C CA . ASP A 1 272 ? -17.996 -10.952 2.822 1.00 82.56 272 ASP A CA 1
ATOM 2138 C C . ASP A 1 272 ? -18.891 -10.793 1.587 1.00 82.56 272 ASP A C 1
ATOM 2140 O O . ASP A 1 272 ? -18.445 -10.968 0.449 1.00 82.56 272 ASP A O 1
ATOM 2144 N N . SER A 1 273 ? -20.161 -10.466 1.794 1.00 84.44 273 SER A N 1
ATOM 2145 C CA . SER A 1 273 ? -21.139 -10.275 0.721 1.00 84.44 273 SER A CA 1
ATOM 2146 C C . SER A 1 273 ? -22.101 -9.159 1.095 1.00 84.44 273 SER A C 1
ATOM 2148 O O . SER A 1 273 ? -22.822 -9.250 2.088 1.00 84.44 273 SER A O 1
ATOM 2150 N N . ASP A 1 274 ? -22.127 -8.115 0.268 1.00 78.56 274 ASP A N 1
ATOM 2151 C CA . ASP A 1 274 ? -23.025 -6.978 0.425 1.00 78.56 274 ASP A CA 1
ATOM 2152 C C . ASP A 1 274 ? -23.911 -6.787 -0.819 1.00 78.56 274 ASP A C 1
ATOM 2154 O O . ASP A 1 274 ? -23.880 -7.550 -1.791 1.00 78.56 274 ASP A O 1
ATOM 2158 N N . GLU A 1 275 ? -24.757 -5.755 -0.799 1.00 74.25 275 GLU A N 1
ATOM 2159 C CA . GLU A 1 275 ? -25.661 -5.444 -1.909 1.00 74.25 275 GLU A CA 1
ATOM 2160 C C . GLU A 1 275 ? -24.953 -5.132 -3.237 1.00 74.25 275 GLU A C 1
ATOM 2162 O O . GLU A 1 275 ? -25.550 -5.296 -4.304 1.00 74.25 275 GLU A O 1
ATOM 2167 N N . ARG A 1 276 ? -23.699 -4.680 -3.180 1.00 73.38 276 ARG A N 1
ATOM 2168 C CA . ARG A 1 276 ? -22.926 -4.127 -4.294 1.00 73.38 276 ARG A CA 1
ATOM 2169 C C . ARG A 1 276 ? -21.907 -5.114 -4.854 1.00 73.38 276 ARG A C 1
ATOM 2171 O O . ARG A 1 276 ? -21.621 -5.039 -6.050 1.00 73.38 276 ARG A O 1
ATOM 2178 N N . ARG A 1 277 ? -21.335 -5.984 -4.023 1.00 81.06 277 ARG A N 1
ATOM 2179 C CA . ARG A 1 277 ? -20.260 -6.907 -4.407 1.00 81.06 277 ARG A CA 1
ATOM 2180 C C . ARG A 1 277 ? -20.137 -8.081 -3.445 1.00 81.06 277 ARG A C 1
ATOM 2182 O O . ARG A 1 277 ? -20.510 -7.994 -2.281 1.00 81.06 277 ARG A O 1
ATOM 2189 N N . ASP A 1 278 ? -19.500 -9.132 -3.941 1.00 87.81 278 ASP A N 1
ATOM 2190 C CA . ASP A 1 278 ? -19.096 -10.282 -3.138 1.00 87.81 278 ASP A CA 1
ATOM 2191 C C . ASP A 1 278 ? -17.569 -10.347 -3.089 1.00 87.81 278 ASP A C 1
ATOM 2193 O O . ASP A 1 278 ? -16.898 -10.207 -4.116 1.00 87.81 278 ASP A O 1
ATOM 2197 N N . THR A 1 279 ? -17.015 -10.541 -1.900 1.00 86.25 279 THR A N 1
ATOM 2198 C CA . THR A 1 279 ? -15.575 -10.654 -1.667 1.00 86.25 279 THR A CA 1
ATOM 2199 C C . THR A 1 279 ? -15.237 -12.101 -1.348 1.00 86.25 279 THR A C 1
ATOM 2201 O O . THR A 1 279 ? -15.890 -12.746 -0.530 1.00 86.25 279 THR A O 1
ATOM 2204 N N . PHE A 1 280 ? -14.208 -12.617 -2.011 1.00 85.00 280 PHE A N 1
ATOM 2205 C CA . PHE A 1 280 ? -13.762 -13.994 -1.876 1.00 85.00 280 PHE A CA 1
ATOM 2206 C C . PHE A 1 280 ? -12.304 -14.048 -1.436 1.00 85.00 280 PHE A C 1
ATOM 2208 O O . PHE A 1 280 ? -11.451 -13.344 -1.982 1.00 85.00 280 PHE A O 1
ATOM 2215 N N . ASN A 1 281 ? -12.024 -14.960 -0.515 1.00 80.38 281 ASN A N 1
AT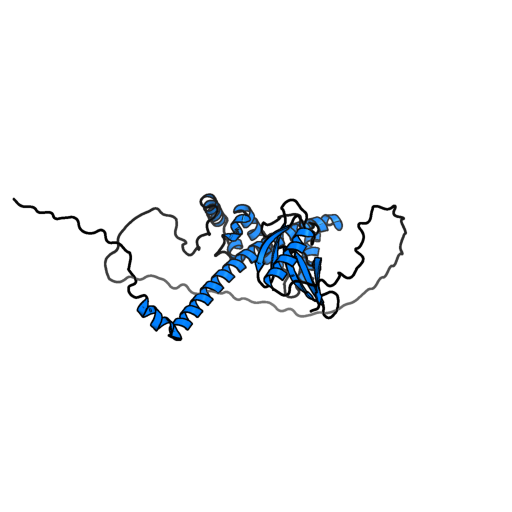OM 2216 C CA . ASN A 1 281 ? -10.684 -15.340 -0.109 1.00 80.38 281 ASN A CA 1
ATOM 2217 C C . ASN A 1 281 ? -10.162 -16.459 -1.009 1.00 80.38 281 ASN A C 1
ATOM 2219 O O . ASN A 1 281 ? -10.896 -17.375 -1.381 1.00 80.38 281 ASN A O 1
ATOM 2223 N N . LEU A 1 282 ? -8.874 -16.398 -1.338 1.00 76.50 282 LEU A N 1
ATOM 2224 C CA . LEU A 1 282 ? -8.181 -17.427 -2.104 1.00 76.50 282 LEU A CA 1
ATOM 2225 C C . LEU A 1 282 ? -7.337 -18.293 -1.175 1.00 76.50 282 LEU A C 1
ATOM 2227 O O . LEU A 1 282 ? -6.416 -17.787 -0.527 1.00 76.50 282 LEU A O 1
ATOM 2231 N N . ASP A 1 283 ? -7.564 -19.604 -1.198 1.00 69.31 283 ASP A N 1
ATOM 2232 C CA . ASP A 1 283 ? -6.768 -20.542 -0.411 1.00 69.31 283 ASP A CA 1
ATOM 2233 C C . ASP A 1 283 ? -5.278 -20.388 -0.708 1.00 69.31 283 ASP A C 1
ATOM 2235 O O . ASP A 1 283 ? -4.847 -20.479 -1.865 1.00 69.31 283 ASP A O 1
ATOM 2239 N N . GLY A 1 284 ? -4.498 -20.178 0.361 1.00 59.47 284 GLY A N 1
ATOM 2240 C CA . GLY A 1 284 ? -3.087 -19.771 0.385 1.00 59.47 284 GLY A CA 1
ATOM 2241 C C . GLY A 1 284 ? -2.120 -20.543 -0.525 1.00 59.47 284 GLY A C 1
ATOM 2242 O O . GLY A 1 284 ? -1.023 -20.071 -0.831 1.00 59.47 284 GLY A O 1
ATOM 2243 N N . SER A 1 285 ? -2.527 -21.718 -0.992 1.00 60.22 285 SER A N 1
ATOM 2244 C CA . SER A 1 285 ? -1.724 -22.633 -1.798 1.00 60.22 285 SER A CA 1
ATOM 2245 C C . SER A 1 285 ? -1.993 -22.554 -3.311 1.00 60.22 285 SER A C 1
ATOM 2247 O O . SER A 1 285 ? -1.183 -23.065 -4.081 1.00 60.22 285 SER A O 1
ATOM 2249 N N . THR A 1 286 ? -3.067 -21.896 -3.768 1.00 62.50 286 THR A N 1
ATOM 2250 C CA . THR A 1 286 ? -3.510 -21.929 -5.183 1.00 62.50 286 THR A CA 1
ATOM 2251 C C . THR A 1 286 ? -3.229 -20.625 -5.927 1.00 62.50 286 THR A C 1
ATOM 2253 O O . THR A 1 286 ? -3.547 -19.559 -5.417 1.00 62.50 286 THR A O 1
ATOM 2256 N N . LEU A 1 287 ? -2.652 -20.658 -7.133 1.00 66.75 287 LEU A N 1
ATOM 2257 C CA . LEU A 1 287 ? -2.401 -19.434 -7.914 1.00 66.75 287 LEU A CA 1
ATOM 2258 C C . LEU A 1 287 ? -3.712 -18.705 -8.248 1.00 66.75 287 LEU A C 1
ATOM 2260 O O . LEU A 1 287 ? -4.706 -19.338 -8.600 1.00 66.75 287 LEU A O 1
ATOM 2264 N N . CYS A 1 288 ? -3.710 -17.371 -8.176 1.00 72.75 288 CYS A N 1
ATOM 2265 C CA . CYS A 1 288 ? -4.886 -16.588 -8.540 1.00 72.75 288 CYS A CA 1
ATOM 2266 C C . CYS A 1 288 ? -5.185 -16.758 -10.043 1.00 72.75 288 CYS A C 1
ATOM 2268 O O . CYS A 1 288 ? -4.322 -16.449 -10.872 1.00 72.75 288 CYS A O 1
ATOM 2270 N N . PRO A 1 289 ? -6.406 -17.181 -10.424 1.00 66.88 289 PRO A N 1
ATOM 2271 C CA . PRO A 1 289 ? -6.764 -17.435 -11.823 1.00 66.88 289 PRO A CA 1
ATOM 2272 C C . PRO A 1 289 ? -6.804 -16.165 -12.687 1.00 66.88 289 PRO A C 1
ATOM 2274 O O . PRO A 1 289 ? -6.832 -16.247 -13.911 1.00 66.88 289 PRO A O 1
ATOM 2277 N N . LEU A 1 290 ? -6.826 -14.983 -12.063 1.00 71.75 290 LEU A N 1
ATOM 2278 C CA . LEU A 1 290 ? -6.976 -13.689 -12.735 1.00 71.75 290 LEU A CA 1
ATOM 2279 C C . LEU A 1 290 ? -5.637 -13.002 -13.029 1.00 71.75 290 LEU A C 1
ATOM 2281 O O . LEU A 1 290 ? -5.555 -12.188 -13.952 1.00 71.75 290 LEU A O 1
ATOM 2285 N N . CYS A 1 291 ? -4.592 -13.319 -12.262 1.00 69.81 291 CYS A N 1
ATOM 2286 C CA . CYS A 1 291 ? -3.246 -12.773 -12.444 1.00 69.81 291 CYS A CA 1
ATOM 2287 C C . CYS A 1 291 ? -2.168 -13.852 -12.645 1.00 69.81 291 CYS A C 1
ATOM 2289 O O . CYS A 1 291 ? -0.994 -13.514 -12.625 1.00 69.81 291 CYS A O 1
ATOM 2291 N N . ASN A 1 292 ? -2.535 -15.131 -12.831 1.00 59.16 292 ASN A N 1
ATOM 2292 C CA . ASN A 1 292 ? -1.626 -16.278 -13.031 1.00 59.16 292 ASN A CA 1
ATOM 2293 C C . ASN A 1 292 ? -0.489 -16.417 -11.995 1.00 59.16 292 ASN A C 1
ATOM 2295 O O . ASN A 1 292 ? 0.468 -17.161 -12.208 1.00 59.16 292 ASN A O 1
ATOM 2299 N N . GLY A 1 293 ? -0.591 -15.742 -10.848 1.00 56.03 293 GLY A N 1
ATOM 2300 C CA . GLY A 1 293 ? 0.510 -15.656 -9.893 1.00 56.03 293 GLY A CA 1
ATOM 2301 C C . GLY A 1 293 ? 1.715 -14.852 -10.390 1.00 56.03 293 GLY A C 1
ATOM 2302 O O . GLY A 1 293 ? 2.799 -15.024 -9.836 1.00 56.03 293 GLY A O 1
ATOM 2303 N N . ASP A 1 294 ? 1.541 -13.971 -11.382 1.00 48.88 294 ASP A N 1
ATOM 2304 C CA . ASP A 1 294 ? 2.583 -13.047 -11.856 1.00 48.88 294 ASP A CA 1
ATOM 2305 C C . ASP A 1 294 ? 3.020 -12.063 -10.741 1.00 48.88 294 ASP A C 1
ATOM 2307 O O . ASP A 1 294 ? 4.132 -11.546 -10.770 1.00 48.88 294 ASP A O 1
ATOM 2311 N N . ASN A 1 295 ? 2.218 -11.917 -9.675 1.00 48.78 295 ASN A N 1
ATOM 2312 C CA . ASN A 1 295 ? 2.598 -11.271 -8.413 1.00 48.78 295 ASN A CA 1
ATOM 2313 C C . ASN A 1 295 ? 2.882 -12.321 -7.326 1.00 48.78 295 ASN A C 1
ATOM 2315 O O . ASN A 1 295 ? 2.123 -12.501 -6.377 1.00 48.78 295 ASN A O 1
ATOM 2319 N N . LYS A 1 296 ? 3.984 -13.061 -7.472 1.00 43.22 296 LYS A N 1
ATOM 2320 C CA . LYS A 1 296 ? 4.349 -14.187 -6.591 1.00 43.22 296 LYS A CA 1
ATOM 2321 C C . LYS A 1 296 ? 4.927 -13.801 -5.219 1.00 43.22 296 LYS A C 1
ATOM 2323 O O . LYS A 1 296 ? 5.432 -14.674 -4.518 1.00 43.22 296 LYS A O 1
ATOM 2328 N N . VAL A 1 297 ? 4.881 -12.531 -4.813 1.00 43.16 297 VAL A N 1
ATOM 2329 C CA . VAL A 1 297 ? 5.538 -12.064 -3.581 1.00 43.16 297 VAL A CA 1
ATOM 2330 C C . VAL A 1 297 ? 4.537 -11.297 -2.719 1.00 43.16 297 VAL A C 1
ATOM 2332 O O . VAL A 1 297 ? 4.263 -10.132 -2.982 1.00 43.16 297 VAL A O 1
ATOM 2335 N N . ASN A 1 298 ? 4.056 -11.955 -1.661 1.00 43.22 298 ASN A N 1
ATOM 2336 C CA . ASN A 1 298 ? 3.072 -11.501 -0.663 1.00 43.22 298 ASN A CA 1
ATOM 2337 C C . ASN A 1 298 ? 1.611 -11.736 -1.033 1.00 43.22 298 ASN A C 1
ATOM 2339 O O . ASN A 1 298 ? 0.884 -10.821 -1.405 1.00 43.22 298 ASN A O 1
ATOM 2343 N N . ARG A 1 299 ? 1.169 -12.971 -0.811 1.00 42.81 299 ARG A N 1
ATOM 2344 C CA . ARG A 1 299 ? -0.246 -13.250 -0.623 1.00 42.81 299 ARG A CA 1
ATOM 2345 C C . ARG A 1 299 ? -0.697 -12.579 0.677 1.00 42.81 299 ARG A C 1
ATOM 2347 O O . ARG A 1 299 ? -0.233 -12.962 1.752 1.00 42.81 299 ARG A O 1
ATOM 2354 N N . SER A 1 300 ? -1.524 -11.547 0.576 1.00 46.47 300 SER A N 1
ATOM 2355 C CA . SER A 1 300 ? -2.161 -10.937 1.738 1.00 46.47 300 SER A CA 1
ATOM 2356 C C . SER A 1 300 ? -3.389 -11.756 2.111 1.00 46.47 300 SER A C 1
ATOM 2358 O O . SER A 1 300 ? -4.059 -12.314 1.250 1.00 46.47 300 SER A O 1
ATOM 2360 N N . ILE A 1 301 ? -3.756 -11.743 3.389 1.00 45.41 301 ILE A N 1
ATOM 2361 C CA . ILE A 1 301 ? -5.082 -12.177 3.863 1.00 45.41 301 ILE A CA 1
ATOM 2362 C C . ILE A 1 301 ? -6.206 -11.291 3.254 1.00 45.41 301 ILE A C 1
ATOM 2364 O O . ILE A 1 301 ? -7.377 -11.590 3.415 1.00 45.41 301 ILE A O 1
ATOM 2368 N N . PHE A 1 302 ? -5.851 -10.239 2.497 1.00 41.91 302 PHE A N 1
ATOM 2369 C CA . PHE A 1 302 ? -6.740 -9.339 1.752 1.00 41.91 302 PHE A CA 1
ATOM 2370 C C . PHE A 1 302 ? -6.498 -9.363 0.231 1.00 41.91 302 PHE A C 1
ATOM 2372 O O . PHE A 1 302 ? -6.517 -8.315 -0.424 1.00 41.91 302 PHE A O 1
ATOM 2379 N N . ASP A 1 303 ? -6.239 -10.532 -0.355 1.00 53.41 303 ASP A N 1
ATOM 2380 C CA . ASP A 1 303 ? -6.308 -10.699 -1.810 1.00 53.41 303 ASP A CA 1
ATOM 2381 C C . ASP A 1 303 ? -7.779 -10.584 -2.246 1.00 53.41 303 ASP A C 1
ATOM 2383 O O . ASP A 1 303 ? -8.464 -11.582 -2.438 1.00 53.41 303 ASP A O 1
ATOM 2387 N N . GLU A 1 304 ? -8.277 -9.349 -2.356 1.00 66.50 304 GLU A N 1
ATOM 2388 C CA . GLU A 1 304 ? -9.669 -9.032 -2.681 1.00 66.50 304 GLU A CA 1
ATOM 2389 C C . GLU A 1 304 ? -10.018 -9.509 -4.103 1.00 66.50 304 GLU A C 1
ATOM 2391 O O . GLU A 1 304 ? -9.967 -8.749 -5.082 1.00 66.50 304 GLU A O 1
ATOM 2396 N N . ILE A 1 305 ? -10.367 -10.790 -4.231 1.00 82.56 305 ILE A N 1
ATOM 2397 C CA . ILE A 1 305 ? -11.110 -11.296 -5.374 1.00 82.56 305 ILE A CA 1
ATOM 2398 C C . ILE A 1 305 ? -12.538 -10.801 -5.187 1.00 82.56 305 ILE A C 1
ATOM 2400 O O . ILE A 1 305 ? -13.228 -11.185 -4.249 1.00 82.56 305 ILE A O 1
ATOM 2404 N N . LYS A 1 306 ? -12.964 -9.907 -6.073 1.00 87.31 306 LYS A N 1
ATOM 2405 C CA . LYS A 1 306 ? -14.265 -9.247 -6.013 1.00 87.31 306 LYS A CA 1
ATOM 2406 C C . LYS A 1 306 ? -15.132 -9.722 -7.158 1.00 87.31 306 LYS A C 1
ATOM 2408 O O . LYS A 1 306 ? -14.726 -9.654 -8.316 1.00 87.31 306 LYS A O 1
ATOM 2413 N N . GLY A 1 307 ? -16.320 -10.195 -6.835 1.00 88.44 307 GLY A N 1
ATOM 2414 C CA . GLY A 1 307 ? -17.375 -10.456 -7.790 1.00 88.44 307 GLY A CA 1
ATOM 2415 C C . GLY A 1 307 ? -18.316 -9.260 -7.881 1.00 88.44 307 GLY A C 1
ATOM 2416 O O . GLY A 1 307 ? -18.840 -8.793 -6.871 1.00 88.44 307 GLY A O 1
ATOM 2417 N N . GLU A 1 308 ? -18.511 -8.740 -9.091 1.00 88.50 308 GLU A N 1
ATOM 2418 C CA . GLU A 1 308 ? -19.396 -7.599 -9.327 1.00 88.50 308 GLU A CA 1
ATOM 2419 C C . GLU A 1 308 ? -20.132 -7.697 -10.667 1.00 88.50 308 GLU A C 1
ATOM 2421 O O . GLU A 1 308 ? -19.651 -8.292 -11.638 1.00 88.50 308 GLU A O 1
ATOM 2426 N N . TRP A 1 309 ? -21.315 -7.082 -10.720 1.00 88.31 309 TRP A N 1
ATOM 2427 C CA . TRP A 1 309 ? -22.088 -6.927 -11.947 1.00 88.31 309 TRP A CA 1
ATOM 2428 C C . TRP A 1 309 ? -21.551 -5.771 -12.786 1.00 88.31 309 TRP A C 1
ATOM 2430 O O . TRP A 1 309 ? -21.386 -4.656 -12.296 1.00 88.31 309 TRP A O 1
ATOM 2440 N N . GLY A 1 310 ? -21.358 -6.018 -14.075 1.00 85.44 310 GLY A N 1
ATOM 2441 C CA . GLY A 1 310 ? -21.028 -4.988 -15.050 1.00 85.44 310 GLY A CA 1
ATOM 2442 C C . GLY A 1 310 ? -21.724 -5.223 -16.381 1.00 85.44 310 GLY A C 1
ATOM 2443 O O . GLY A 1 310 ? -22.558 -6.125 -16.519 1.00 85.44 310 GLY A O 1
ATOM 2444 N N . ASP A 1 311 ? -21.356 -4.404 -17.359 1.00 83.75 311 ASP A N 1
ATOM 2445 C CA . ASP A 1 311 ? -21.845 -4.541 -18.725 1.00 83.75 311 ASP A CA 1
ATOM 2446 C C . ASP A 1 311 ? -21.456 -5.911 -19.299 1.00 83.75 311 ASP A C 1
ATOM 2448 O O . ASP A 1 311 ? -20.334 -6.410 -19.118 1.00 83.75 311 ASP A O 1
ATOM 2452 N N . GLY A 1 312 ? -22.428 -6.548 -19.952 1.00 81.94 312 GLY A N 1
ATOM 2453 C CA . GLY A 1 312 ? -22.227 -7.810 -20.643 1.00 81.94 312 GLY A CA 1
ATOM 2454 C C . GLY A 1 312 ? -21.468 -7.652 -21.955 1.00 81.94 312 GLY A C 1
ATOM 2455 O O . GLY A 1 312 ? -21.218 -6.552 -22.439 1.00 81.94 312 GLY A O 1
ATOM 2456 N N . GLU A 1 313 ? -21.086 -8.784 -22.546 1.00 78.00 313 GLU A N 1
ATOM 2457 C CA . GLU A 1 313 ? -20.386 -8.798 -23.843 1.00 78.00 313 GLU A CA 1
ATOM 2458 C C . GLU A 1 313 ? -21.301 -8.409 -25.012 1.00 78.00 313 GLU A C 1
ATOM 2460 O O . GLU A 1 313 ? -20.814 -8.046 -26.082 1.00 78.00 313 GLU A O 1
ATOM 2465 N N . TYR A 1 314 ? -22.620 -8.445 -24.800 1.00 81.44 314 TYR A N 1
ATOM 2466 C CA . TYR A 1 314 ? -23.631 -8.086 -25.786 1.00 81.44 314 TYR A CA 1
ATOM 2467 C C . TYR A 1 314 ? -24.584 -7.019 -25.239 1.00 81.44 314 TYR A C 1
ATOM 2469 O O . TYR A 1 314 ? -24.854 -6.939 -24.040 1.00 81.44 314 TYR A O 1
ATOM 2477 N N . TYR A 1 315 ? -25.112 -6.191 -26.144 1.00 77.94 315 TYR A N 1
ATOM 2478 C CA . TYR A 1 315 ? -26.039 -5.116 -25.799 1.00 77.94 315 TYR A CA 1
ATOM 2479 C C . TYR A 1 315 ? -27.296 -5.657 -25.103 1.00 77.94 315 TYR A C 1
ATOM 2481 O O . TYR A 1 315 ? -27.934 -6.588 -25.598 1.00 77.94 315 TYR A O 1
ATOM 2489 N N . GLY A 1 316 ? -27.661 -5.044 -23.975 1.00 82.25 316 GLY A N 1
ATOM 2490 C CA . GLY A 1 316 ? -28.797 -5.476 -23.158 1.00 82.25 316 GLY A CA 1
ATOM 2491 C C . GLY A 1 316 ? -28.499 -6.681 -22.261 1.00 82.25 316 GLY A C 1
ATOM 2492 O O . GLY A 1 316 ? -29.433 -7.334 -21.801 1.00 82.25 316 GLY A O 1
ATOM 2493 N N . GLU A 1 317 ? -27.226 -6.997 -22.015 1.00 87.31 317 GLU A N 1
ATOM 2494 C CA . GLU A 1 317 ? -26.813 -8.018 -21.051 1.00 87.31 317 GLU A CA 1
ATOM 2495 C C . GLU A 1 317 ? -26.047 -7.396 -19.878 1.00 87.31 317 GLU A C 1
ATOM 2497 O O . GLU A 1 317 ? -25.305 -6.424 -20.028 1.00 87.31 317 GLU A O 1
ATOM 2502 N N . ARG A 1 318 ? -26.209 -7.997 -18.699 1.00 86.88 318 ARG A N 1
ATOM 2503 C CA . ARG A 1 318 ? -25.357 -7.780 -17.530 1.00 86.88 318 ARG A CA 1
ATOM 2504 C C . ARG A 1 318 ? -24.599 -9.060 -17.233 1.00 86.88 318 ARG A C 1
ATOM 2506 O O . ARG A 1 318 ? -25.192 -10.137 -17.225 1.00 86.88 318 ARG A O 1
ATOM 2513 N N . THR A 1 319 ? -23.308 -8.942 -16.949 1.00 89.75 319 THR A N 1
ATOM 2514 C CA . THR A 1 319 ? -22.448 -10.086 -16.630 1.00 89.75 319 THR A CA 1
ATOM 2515 C C . THR A 1 319 ? -21.812 -9.886 -15.268 1.00 89.75 319 THR A C 1
ATOM 2517 O O . THR A 1 319 ? -21.211 -8.848 -14.993 1.00 89.75 319 THR A O 1
ATOM 2520 N N . TYR A 1 320 ? -21.925 -10.901 -14.421 1.00 90.19 320 TYR A N 1
ATOM 2521 C CA . TYR A 1 320 ? -21.196 -10.968 -13.169 1.00 90.19 320 TYR A CA 1
ATOM 2522 C C . TYR A 1 320 ? -19.779 -11.460 -13.453 1.00 90.19 320 TYR A C 1
ATOM 2524 O O . TYR A 1 320 ? -19.591 -12.515 -14.074 1.00 90.19 320 TYR A O 1
ATOM 2532 N N . ARG A 1 321 ? -18.778 -10.692 -13.024 1.00 89.94 321 ARG A N 1
ATOM 2533 C CA . ARG A 1 321 ? -17.362 -10.975 -13.275 1.00 89.94 321 ARG A CA 1
ATOM 2534 C C . ARG A 1 321 ? -16.596 -11.041 -11.967 1.00 89.94 321 ARG A C 1
ATOM 2536 O O . ARG A 1 321 ? -16.747 -10.166 -11.123 1.00 89.94 321 ARG A O 1
ATOM 2543 N N . LEU A 1 322 ? -15.715 -12.029 -11.857 1.00 88.69 322 LEU A N 1
ATOM 2544 C CA . LEU A 1 322 ? -14.690 -12.058 -10.820 1.00 88.69 322 LEU A CA 1
ATOM 2545 C C . LEU A 1 322 ? -13.493 -11.232 -11.272 1.00 88.69 322 LEU A C 1
ATOM 2547 O O . LEU A 1 322 ? -12.947 -11.446 -12.356 1.00 88.69 322 LEU A O 1
ATOM 2551 N N . LYS A 1 323 ? -13.079 -10.297 -10.431 1.00 84.62 323 LYS A N 1
ATOM 2552 C CA . LYS A 1 323 ? -11.935 -9.413 -10.624 1.00 84.62 323 LYS A CA 1
ATOM 2553 C C . LYS A 1 323 ? -10.952 -9.607 -9.488 1.00 84.62 323 LYS A C 1
ATOM 2555 O O . LYS A 1 323 ? -11.325 -9.948 -8.375 1.00 84.62 323 LYS A O 1
ATOM 2560 N N . CYS A 1 324 ? -9.682 -9.402 -9.790 1.00 80.44 324 CYS A N 1
ATOM 2561 C CA . CYS A 1 324 ? -8.612 -9.430 -8.810 1.00 80.44 324 CYS A CA 1
ATOM 2562 C C . CYS A 1 324 ? -8.057 -8.020 -8.750 1.00 80.44 324 CYS A C 1
ATOM 2564 O O . CYS A 1 324 ? -7.772 -7.443 -9.799 1.00 80.44 324 CYS A O 1
ATOM 2566 N N . ARG A 1 325 ? -7.896 -7.481 -7.541 1.00 69.69 325 ARG A N 1
ATOM 2567 C CA . ARG A 1 325 ? -7.352 -6.135 -7.326 1.00 69.69 325 ARG A CA 1
ATOM 2568 C C . ARG A 1 325 ? -6.012 -5.903 -8.036 1.00 69.69 325 ARG A C 1
ATOM 2570 O O . ARG A 1 325 ? -5.770 -4.814 -8.541 1.00 69.69 325 ARG A O 1
ATOM 2577 N N . GLU A 1 326 ? -5.178 -6.935 -8.101 1.00 62.72 326 GLU A N 1
ATOM 2578 C CA . GLU A 1 326 ? -3.839 -6.894 -8.697 1.00 62.72 326 GLU A CA 1
ATOM 2579 C C . GLU A 1 326 ? -3.838 -7.121 -10.223 1.00 62.72 326 GLU A C 1
ATOM 2581 O O . GLU A 1 326 ? -2.792 -7.050 -10.864 1.00 62.72 326 GLU A O 1
ATOM 2586 N N . SER A 1 327 ? -4.995 -7.409 -10.835 1.00 64.25 327 SER A N 1
ATOM 2587 C CA . SER A 1 327 ? -5.113 -7.660 -12.273 1.00 64.25 327 SER A CA 1
ATOM 2588 C C . SER A 1 327 ? -5.888 -6.547 -12.973 1.00 64.25 327 SER A C 1
ATOM 2590 O O . SER A 1 327 ? -7.076 -6.352 -12.737 1.00 64.25 327 SER A O 1
ATOM 2592 N N . PHE A 1 328 ? -5.237 -5.880 -13.927 1.00 60.59 328 PHE A N 1
ATOM 2593 C CA . PHE A 1 328 ? -5.896 -4.956 -14.860 1.00 60.59 328 PHE A CA 1
ATOM 2594 C C . PHE A 1 328 ? -6.620 -5.681 -16.009 1.00 60.59 328 PHE A C 1
ATOM 2596 O O . PHE A 1 328 ? -7.147 -5.034 -16.916 1.00 60.59 328 PHE A O 1
ATOM 2603 N N . LYS A 1 329 ? -6.631 -7.023 -16.015 1.00 67.12 329 LYS A N 1
ATOM 2604 C CA . LYS A 1 329 ? -7.319 -7.807 -17.045 1.00 67.12 329 LYS A CA 1
ATOM 2605 C C . LYS A 1 329 ? -8.840 -7.717 -16.858 1.00 67.12 329 LYS A C 1
ATOM 2607 O O . LYS A 1 329 ? -9.316 -7.605 -15.725 1.00 67.12 329 LYS A O 1
ATOM 2612 N N . PRO A 1 330 ? -9.627 -7.802 -17.947 1.00 66.06 330 PRO A N 1
ATOM 2613 C CA . PRO A 1 330 ? -11.072 -7.937 -17.831 1.00 66.06 330 PRO A CA 1
ATOM 2614 C C . PRO A 1 330 ? -11.398 -9.172 -16.979 1.00 66.06 330 PRO A C 1
ATOM 2616 O O . PRO A 1 330 ? -10.888 -10.262 -17.233 1.00 66.06 330 PRO A O 1
ATOM 2619 N N . GLY A 1 331 ? -12.211 -8.979 -15.936 1.00 77.25 331 GLY A N 1
ATOM 2620 C CA . GLY A 1 331 ? -12.552 -10.034 -14.981 1.00 77.25 331 GLY A CA 1
ATOM 2621 C C . GLY A 1 331 ? -13.181 -11.261 -15.643 1.00 77.25 331 GLY A C 1
ATOM 2622 O O . GLY A 1 331 ? -13.859 -11.145 -16.673 1.00 77.25 331 GLY A O 1
ATOM 2623 N N . ILE A 1 332 ? -12.982 -12.431 -15.034 1.00 85.88 332 ILE A N 1
ATOM 2624 C CA . ILE A 1 332 ? -13.507 -13.700 -15.542 1.00 85.88 332 ILE A CA 1
ATOM 2625 C C . ILE A 1 332 ? -15.033 -13.678 -15.434 1.00 85.88 332 ILE A C 1
ATOM 2627 O O . ILE A 1 332 ? -15.559 -13.530 -14.328 1.00 85.88 332 ILE A O 1
ATOM 2631 N N . PRO A 1 333 ? -15.765 -13.844 -16.547 1.00 87.31 333 PRO A N 1
ATOM 2632 C CA . PRO A 1 333 ? -17.213 -13.895 -16.502 1.00 87.31 333 PRO A CA 1
ATOM 2633 C C . PRO A 1 333 ? -17.689 -15.204 -15.855 1.00 87.31 333 PRO A C 1
ATOM 2635 O O . PRO A 1 333 ? -17.209 -16.306 -16.160 1.00 87.31 333 PRO A O 1
ATOM 2638 N N . VAL A 1 334 ? -18.641 -15.072 -14.934 1.00 87.38 334 VAL A N 1
ATOM 2639 C CA . VAL A 1 334 ? -19.244 -16.190 -14.197 1.00 87.38 334 VAL A CA 1
ATOM 2640 C C . VAL A 1 334 ? -20.624 -16.495 -14.762 1.00 87.38 334 VAL A C 1
ATOM 2642 O O . VAL A 1 334 ? -20.863 -17.618 -15.193 1.00 87.38 334 VAL A O 1
ATOM 2645 N N . VAL A 1 335 ? -21.498 -15.487 -14.825 1.00 88.94 335 VAL A N 1
ATOM 2646 C CA . VAL A 1 335 ? -22.882 -15.620 -15.296 1.00 88.94 335 VAL A CA 1
ATOM 2647 C C . VAL A 1 335 ? -23.328 -14.356 -16.028 1.00 88.94 335 VAL A C 1
ATOM 2649 O O . VAL A 1 335 ? -22.933 -13.253 -15.652 1.00 88.94 335 VAL A O 1
ATOM 2652 N N . SER A 1 336 ? -24.148 -14.512 -17.071 1.00 87.56 336 SER A N 1
ATOM 2653 C CA . SER A 1 336 ? -24.757 -13.395 -17.807 1.00 87.56 336 SER A CA 1
ATOM 2654 C C . SER A 1 336 ? -26.280 -13.488 -17.781 1.00 87.56 336 SER A C 1
ATOM 2656 O O . SER A 1 336 ? -26.846 -14.577 -17.895 1.00 87.56 336 SER A O 1
ATOM 2658 N N . VAL A 1 337 ? -26.937 -12.341 -17.640 1.00 85.44 337 VAL A N 1
ATOM 2659 C CA . VAL A 1 337 ? -28.397 -12.182 -17.627 1.00 85.44 337 VAL A CA 1
ATOM 2660 C C . VAL A 1 337 ? -28.810 -11.077 -18.591 1.00 85.44 337 VAL A C 1
ATOM 2662 O O . VAL A 1 337 ? -27.991 -10.238 -18.965 1.00 85.44 337 VAL A O 1
ATOM 2665 N N . LYS A 1 338 ? -30.088 -11.042 -18.976 1.00 84.25 338 LYS A N 1
ATOM 2666 C CA . LYS A 1 338 ? -30.642 -9.865 -19.659 1.00 84.25 338 LYS A CA 1
ATOM 2667 C C . LYS A 1 338 ? -30.746 -8.704 -18.668 1.00 84.25 338 LYS A C 1
ATOM 2669 O O . LYS A 1 338 ? -31.155 -8.925 -17.527 1.00 84.25 338 LYS A O 1
ATOM 2674 N N . ALA A 1 339 ? -30.306 -7.529 -19.107 1.00 74.31 339 ALA A N 1
ATOM 2675 C CA . ALA A 1 339 ? -30.331 -6.283 -18.347 1.00 74.31 339 ALA A CA 1
ATOM 2676 C C . ALA A 1 339 ? -31.733 -5.675 -18.298 1.00 74.31 339 ALA A C 1
ATOM 2678 O O . ALA A 1 339 ? -32.468 -5.811 -19.307 1.00 74.31 339 ALA A O 1
#

Foldseek 3Di:
DDDDDDDDDDDDDPPPPPPDPPVVVVVVPDPVVVVVVVVVVVVVVVLVVLQVVQLVQLVVLQLVLVVLVVQLVVCCVPVVDDSVVSNVVVLVVVCVVVVVDDSVNVVVSSLLSVLSNVLCVLQDVVCSNLERADHSVNSSPDDPVNSVVNNVVCVVVVPHHDDHPPDPDDPDDDDDDDDDDDDDDDDDDDDDDDDDDDDDDDDDDDDDDDDDDDDDDDDDDDDDDDDDDDDDPDPDDPDPFDADDADPDLVRRQVVLVVLVCVVPVQWDWDDDDSFKTWIFGNPPDQDPQCRCPVVPDDDSPQTFIWGWDDDPDPQKIFTFTDTPPHPDGGHTRHMHGD

Organism: NCBI:txid94130

Secondary structure (DSSP, 8-state):
--------------------HHHHHHHTT-HHHHHHHHHHHHHHHHHHHHHHHHHHHHHHHHHHHHHHHHHHHHHHHHHT--HHHHHHHHHHHHHHH-TT--HHHHHHHHHHHHHHHHHHHHH-GGGGGG--S--HHHHHH--HHHHHHHHHHHHHSTTSPPPPS------------------------------------PPP---------------------PPPPP--------PPPPBP---SSHHHHHHHHHHHHHHH-TTEEEEEE-SS-EEEEEPTTS--TTTTTSS-S---TT--EEEEEEE-SSTTEEEEEEEETT--SPPEEEEEEE-

Sequence (339 aa):
MTEISLTGREENNCQEKIESQDGLAELSSSDVLQNINRLYENACTAENERIKANQAEIWCWRNFIIGLDNSIDEIMIKEKVGTKKAKGLIYDFILAHNPDTKRKTLYQRISRARKVYEFTEKIGIDKIKYIKTYSANSIAELSDSQIQTIVDYFSNNPNTELPDDQEGSIIDSEGEISGDQTDALEAVSTTRAEVSIPTSPIPLTHLRLNGNSSDDSSRIGPVAVSTSPVPQINESNQSRLPISILPEDPEEKRKHIIGLVLEKFPYLSLDDSDERRDTFNLDGSTLCPLCNGDNKVNRSIFDEIKGEWGDGEYYGERTYRLKCRESFKPGIPVVSVKA